Protein AF-A0A9D7WLS2-F1 (afdb_monomer_lite)

Foldseek 3Di:
DDDDLKAKDWPPFDGRDDLLRVLVRLLQVCCVVPLDDPVVSCVLQPQVLQNPLGFKDFLVPDPDCVQWPNVDWHQGPPRTTMTGGSDDDPVRSVSVVVSCVVVVIDMDIDDPDDDDDDDDDPPDDWPKKKWKKWKAFPVGATWWIFIDIDTCVLVQLVVLVVVCVVAPALVSVLSNLVSCCVVCVLVVLLRLQPPIDTDDDPDDHHYYSVLLVDPPRPCPVRQMWMAGQDIRHQGPVQLQVVVVVVPLVSNLVSNCVRRVDDSPCSPRSVVVNVRRTGGDDSVSNVVND

Radius of gyration: 21.7 Å; chains: 1; bounding box: 50×52×55 Å

pLDDT: mean 80.7, std 15.67, range [25.56, 96.94]

Sequence (289 aa):
MARDYTKYTVKGIGENLNKRQLVFEIVKDYVEKNKPSFDKLSSVFKDEIQGSKGFIRKAAKVEDPKRFNTKMPLKIKFGVEVVVSNQWGSKNIDAFLNLAKKLKYKVSLEQSEGVEKDNSLPDTAETKVTFYIEVNSDSGDLGPFFQVDADSSNESVAEKFKAFNAECNYDTLLGVIRAFLDGYNQEIYKQLINNSTDIEKEYGSEILLADLKNPNFDWHELSPHFVITKIGDLDLTPIEKTALEWDEEDLIKATVELLKKDTSIVNYASDFISQVRYSLSEEKFKNAL

Structure (mmCIF, N/CA/C/O backbone):
data_AF-A0A9D7WLS2-F1
#
_entry.id   AF-A0A9D7WLS2-F1
#
loop_
_atom_site.group_PDB
_atom_site.id
_atom_site.type_symbol
_atom_site.label_atom_id
_atom_site.label_alt_id
_atom_site.label_comp_id
_atom_site.label_asym_id
_atom_site.label_entity_id
_atom_site.label_seq_id
_atom_site.pdbx_PDB_ins_code
_atom_site.Cartn_x
_atom_site.Cartn_y
_atom_site.Cartn_z
_atom_site.occupancy
_atom_site.B_iso_or_equiv
_atom_site.auth_seq_id
_atom_site.auth_comp_id
_atom_site.auth_asym_id
_atom_site.auth_atom_id
_atom_site.pdbx_PDB_model_num
ATOM 1 N N . MET A 1 1 ? -9.496 29.070 -4.213 1.00 46.31 1 MET A N 1
ATOM 2 C CA . MET A 1 1 ? -10.495 28.115 -4.749 1.00 46.31 1 MET A CA 1
ATOM 3 C C . MET A 1 1 ? -10.590 26.963 -3.766 1.00 46.31 1 MET A C 1
ATOM 5 O O . MET A 1 1 ? -9.546 26.558 -3.269 1.00 46.31 1 MET A O 1
ATOM 9 N N . ALA A 1 2 ? -11.794 26.485 -3.447 1.00 46.00 2 ALA A N 1
ATOM 10 C CA . ALA A 1 2 ? -11.960 25.314 -2.586 1.00 46.00 2 ALA A CA 1
ATOM 11 C C . ALA A 1 2 ? -11.281 24.095 -3.234 1.00 46.00 2 ALA A C 1
ATOM 13 O O . ALA A 1 2 ? -11.390 23.903 -4.448 1.00 46.00 2 ALA A O 1
ATOM 14 N N . ARG A 1 3 ? -10.526 23.325 -2.443 1.00 52.22 3 ARG A N 1
ATOM 15 C CA . ARG A 1 3 ? -9.921 22.071 -2.907 1.00 52.22 3 ARG A CA 1
ATOM 16 C C . ARG A 1 3 ? -11.039 21.050 -3.133 1.00 52.22 3 ARG A C 1
ATOM 18 O O . ARG A 1 3 ? -11.929 20.916 -2.302 1.00 52.22 3 ARG A O 1
ATOM 25 N N . ASP A 1 4 ? -11.001 20.382 -4.280 1.00 65.00 4 ASP A N 1
ATOM 26 C CA . ASP A 1 4 ? -11.980 19.371 -4.674 1.00 65.00 4 ASP A CA 1
ATOM 27 C C . ASP A 1 4 ? -11.484 17.989 -4.236 1.00 65.00 4 ASP A C 1
ATOM 29 O O . ASP A 1 4 ? -10.498 17.480 -4.773 1.00 65.00 4 ASP A O 1
ATOM 33 N N . TYR A 1 5 ? -12.167 17.417 -3.246 1.00 68.19 5 TYR A N 1
ATOM 34 C CA . TYR A 1 5 ? -11.849 16.119 -2.650 1.00 68.19 5 TYR A CA 1
ATOM 35 C C . TYR A 1 5 ? -12.760 14.996 -3.153 1.00 68.19 5 TYR A C 1
ATOM 37 O O . TYR A 1 5 ? -12.788 13.934 -2.544 1.00 68.19 5 TYR A O 1
ATOM 45 N N . THR A 1 6 ? -13.498 15.210 -4.246 1.00 78.38 6 THR A N 1
ATOM 46 C CA . THR A 1 6 ? -14.442 14.220 -4.779 1.00 78.38 6 THR A CA 1
ATOM 47 C C . THR A 1 6 ? -13.753 12.882 -5.044 1.00 78.38 6 THR A C 1
ATOM 49 O O . THR A 1 6 ? -12.746 12.828 -5.767 1.00 78.38 6 THR A O 1
ATOM 52 N N . LYS A 1 7 ? -14.325 11.808 -4.492 1.00 81.31 7 LYS A N 1
ATOM 53 C CA . LYS A 1 7 ? -13.867 10.427 -4.655 1.00 81.31 7 LYS A CA 1
ATOM 54 C C . LYS A 1 7 ? -14.869 9.598 -5.450 1.00 81.31 7 LYS A C 1
ATOM 56 O O . LYS A 1 7 ? -16.061 9.908 -5.496 1.00 81.31 7 LYS A O 1
ATOM 61 N N . TYR A 1 8 ? -14.348 8.582 -6.129 1.00 85.56 8 TYR A N 1
ATOM 62 C CA . TYR A 1 8 ? -15.098 7.759 -7.065 1.00 85.56 8 TYR A CA 1
ATOM 63 C C . TYR A 1 8 ? -14.866 6.279 -6.800 1.00 85.56 8 TYR A C 1
ATOM 65 O O . TYR A 1 8 ? -13.733 5.838 -6.615 1.00 85.56 8 TYR A O 1
ATOM 73 N N . THR A 1 9 ? -15.938 5.511 -6.919 1.00 84.25 9 THR A N 1
ATOM 74 C CA . THR A 1 9 ? -15.907 4.051 -6.930 1.00 84.25 9 THR A CA 1
ATOM 75 C C . THR A 1 9 ? -16.228 3.557 -8.331 1.00 84.25 9 THR A C 1
ATOM 77 O O . THR A 1 9 ? -17.153 4.051 -8.979 1.00 84.25 9 THR A O 1
ATOM 80 N N . VAL A 1 10 ? -15.492 2.559 -8.806 1.00 89.50 10 VAL A N 1
ATOM 81 C CA . VAL A 1 10 ? -15.754 1.849 -10.055 1.00 89.50 10 VAL A CA 1
ATOM 82 C C . VAL A 1 10 ? -15.951 0.377 -9.731 1.00 89.50 10 VAL A C 1
ATOM 84 O O . VAL A 1 10 ? -15.014 -0.319 -9.339 1.00 89.50 10 VAL A O 1
ATOM 87 N N . LYS A 1 11 ? -17.185 -0.111 -9.901 1.00 89.19 11 LYS A N 1
ATOM 88 C CA . LYS A 1 11 ? -17.557 -1.474 -9.498 1.00 89.19 11 LYS A CA 1
ATOM 89 C C . LYS A 1 11 ? -16.637 -2.520 -10.138 1.00 89.19 11 LYS A C 1
ATOM 91 O O . LYS A 1 11 ? -16.629 -2.657 -11.362 1.00 89.19 11 LYS A O 1
ATOM 96 N N . GLY A 1 12 ? -15.959 -3.300 -9.293 1.00 85.31 12 GLY A N 1
ATOM 97 C CA . GLY A 1 12 ? -15.066 -4.386 -9.705 1.00 85.31 12 GLY A CA 1
ATOM 98 C C . GLY A 1 12 ? -13.699 -3.930 -10.220 1.00 85.31 12 GLY A C 1
ATOM 99 O O . GLY A 1 12 ? -13.027 -4.726 -10.863 1.00 85.31 12 GLY A O 1
ATOM 100 N N . ILE A 1 13 ? -13.323 -2.666 -9.991 1.00 85.06 13 ILE A N 1
ATOM 101 C CA . ILE A 1 13 ? -12.029 -2.103 -10.406 1.00 85.06 13 ILE A CA 1
ATOM 102 C C . ILE A 1 13 ? -11.344 -1.398 -9.234 1.00 85.06 13 ILE A C 1
ATOM 104 O O . ILE A 1 13 ? -10.184 -1.675 -8.963 1.00 85.06 13 ILE A O 1
ATOM 108 N N . GLY A 1 14 ? -12.043 -0.513 -8.518 1.00 70.69 14 GLY A N 1
ATOM 109 C CA . GLY A 1 14 ? -11.452 0.175 -7.368 1.00 70.69 14 GLY A CA 1
ATOM 110 C C . GLY A 1 14 ? -12.389 1.181 -6.709 1.00 70.69 14 GLY A C 1
ATOM 111 O O . GLY A 1 14 ? -13.359 1.628 -7.320 1.00 70.69 14 GLY A O 1
ATOM 112 N N . GLU A 1 15 ? -12.089 1.540 -5.464 1.00 77.75 15 GLU A N 1
ATOM 113 C CA . GLU A 1 15 ? -12.891 2.431 -4.612 1.00 77.75 15 GLU A CA 1
ATOM 114 C C . GLU A 1 15 ? -12.049 3.627 -4.129 1.00 77.75 15 GLU A C 1
ATOM 116 O O . GLU A 1 15 ? -10.822 3.607 -4.257 1.00 77.75 15 GLU A O 1
ATOM 121 N N . ASN A 1 16 ? -12.684 4.697 -3.630 1.00 71.94 16 ASN A N 1
ATOM 122 C CA . ASN A 1 16 ? -12.022 5.894 -3.090 1.00 71.94 16 ASN A CA 1
ATOM 123 C C . ASN A 1 16 ? -10.998 6.563 -4.045 1.00 71.94 16 ASN A C 1
ATOM 125 O O . ASN A 1 16 ? -10.020 7.222 -3.653 1.00 71.94 16 ASN A O 1
ATOM 129 N N . LEU A 1 17 ? -11.222 6.428 -5.351 1.00 72.75 17 LEU A N 1
ATOM 130 C CA . LEU A 1 17 ? -10.307 6.904 -6.378 1.00 72.75 17 LEU A CA 1
ATOM 131 C C . LEU A 1 17 ? -10.437 8.421 -6.517 1.00 72.75 17 LEU A C 1
ATOM 133 O O . LEU A 1 17 ? -11.528 8.951 -6.727 1.00 72.75 17 LEU A O 1
ATOM 137 N N . ASN A 1 18 ? -9.324 9.152 -6.454 1.00 79.88 18 ASN A N 1
ATOM 138 C CA . ASN A 1 18 ? -9.321 10.546 -6.904 1.00 79.88 18 ASN A CA 1
ATOM 139 C C . ASN A 1 18 ? -9.410 10.606 -8.444 1.00 79.88 18 ASN A C 1
ATOM 141 O O . ASN A 1 18 ? -9.237 9.606 -9.137 1.00 79.88 18 ASN A O 1
ATOM 145 N N . LYS A 1 19 ? -9.638 11.792 -9.015 1.00 84.19 19 LYS A N 1
ATOM 146 C CA . LYS A 1 19 ? -9.877 11.949 -10.465 1.00 84.19 19 LYS A CA 1
ATOM 147 C C . LYS A 1 19 ? -8.794 11.331 -11.356 1.00 84.19 19 LYS A C 1
ATOM 149 O O . LYS A 1 19 ? -9.123 10.702 -12.357 1.00 84.19 19 LYS A O 1
ATOM 154 N N . ARG A 1 20 ? -7.511 11.492 -11.002 1.00 84.69 20 ARG A N 1
ATOM 155 C CA . ARG A 1 20 ? -6.403 10.911 -11.784 1.00 84.69 20 ARG A CA 1
ATOM 156 C C . ARG A 1 20 ? -6.372 9.383 -11.677 1.00 84.69 20 ARG A C 1
ATOM 158 O O . ARG A 1 20 ? -6.114 8.731 -12.681 1.00 84.69 20 ARG A O 1
ATOM 165 N N . GLN A 1 21 ? -6.657 8.829 -10.497 1.00 82.50 21 GLN A N 1
ATOM 166 C CA . GLN A 1 21 ? -6.722 7.382 -10.269 1.00 82.50 21 GLN A CA 1
ATOM 167 C C . GLN A 1 21 ? -7.918 6.767 -10.995 1.00 82.50 21 GLN A C 1
ATOM 169 O O . GLN A 1 21 ? -7.741 5.816 -11.741 1.00 82.50 21 GLN A O 1
ATOM 174 N N . LEU A 1 22 ? -9.102 7.373 -10.871 1.00 91.38 22 LEU A N 1
ATOM 175 C CA . LEU A 1 22 ? -10.313 6.966 -11.585 1.00 91.38 22 LEU A CA 1
ATOM 176 C C . LEU A 1 22 ? -10.044 6.815 -13.089 1.00 91.38 22 LEU A C 1
ATOM 178 O O . LEU A 1 22 ? -10.407 5.811 -13.701 1.00 91.38 22 LEU A O 1
ATOM 182 N N . VAL A 1 23 ? -9.411 7.825 -13.689 1.00 93.88 23 VAL A N 1
ATOM 183 C CA . VAL A 1 23 ? -9.095 7.804 -15.118 1.00 93.88 23 VAL A CA 1
ATOM 184 C C . VAL A 1 23 ? -8.078 6.715 -15.440 1.00 93.88 23 VAL A C 1
ATOM 186 O O . VAL A 1 23 ? -8.271 5.976 -16.403 1.00 93.88 23 VAL A O 1
ATOM 189 N N . PHE A 1 24 ? -7.009 6.612 -14.649 1.00 92.12 24 PHE A N 1
ATOM 190 C CA . PHE A 1 24 ? -5.958 5.625 -14.868 1.00 92.12 24 PHE A CA 1
ATOM 191 C C . PHE A 1 24 ? -6.496 4.191 -14.806 1.00 92.12 24 PHE A C 1
ATOM 193 O O . PHE A 1 24 ? -6.280 3.441 -15.753 1.00 92.12 24 PHE A O 1
ATOM 200 N N . GLU A 1 25 ? -7.255 3.842 -13.766 1.00 87.56 25 GLU A N 1
ATOM 201 C CA . GLU A 1 25 ? -7.784 2.488 -13.564 1.00 87.56 25 GLU A CA 1
ATOM 202 C C . GLU A 1 25 ? -8.749 2.062 -14.677 1.00 87.56 25 GLU A C 1
ATOM 204 O O . GLU A 1 25 ? -8.664 0.953 -15.198 1.00 87.56 25 GLU A O 1
ATOM 209 N N . ILE A 1 26 ? -9.622 2.964 -15.133 1.00 95.25 26 ILE A N 1
ATOM 210 C CA . ILE A 1 26 ? -10.530 2.674 -16.254 1.00 95.25 26 ILE A CA 1
ATOM 211 C C . ILE A 1 26 ? -9.764 2.502 -17.572 1.00 95.25 26 ILE A C 1
ATOM 213 O O . ILE A 1 26 ? -10.111 1.640 -18.381 1.00 95.25 26 ILE A O 1
ATOM 217 N N . VAL A 1 27 ? -8.729 3.312 -17.821 1.00 96.75 27 VAL A N 1
ATOM 218 C CA . VAL A 1 27 ? -7.902 3.163 -19.030 1.00 96.75 27 VAL A CA 1
ATOM 219 C C . VAL A 1 27 ? -7.095 1.864 -18.971 1.00 96.75 27 VAL A C 1
ATOM 221 O O . VAL A 1 27 ? -7.026 1.163 -19.980 1.00 96.75 27 VAL A O 1
ATOM 224 N N . LYS A 1 28 ? -6.531 1.524 -17.807 1.00 94.44 28 LYS A N 1
ATOM 225 C CA . LYS A 1 28 ? -5.803 0.274 -17.560 1.00 94.44 28 LYS A CA 1
ATOM 226 C C . LYS A 1 28 ? -6.693 -0.938 -17.829 1.00 94.44 28 LYS A C 1
ATOM 228 O O . LYS A 1 28 ? -6.369 -1.734 -18.706 1.00 94.44 28 LYS A O 1
ATOM 233 N N . ASP A 1 29 ? -7.860 -1.003 -17.193 1.00 95.94 29 ASP A N 1
ATOM 234 C CA . ASP A 1 29 ? -8.827 -2.086 -17.391 1.00 95.94 29 ASP A CA 1
ATOM 235 C C . ASP A 1 29 ? -9.270 -2.209 -18.863 1.00 95.94 29 ASP A C 1
ATOM 237 O O . ASP A 1 29 ? -9.326 -3.307 -19.426 1.00 95.94 29 ASP A O 1
ATOM 241 N N . TYR A 1 30 ? -9.521 -1.081 -19.541 1.00 96.50 30 TYR A N 1
ATOM 242 C CA . TYR A 1 30 ? -9.860 -1.090 -20.966 1.00 96.50 30 TYR A CA 1
ATOM 243 C C . TYR A 1 30 ? -8.720 -1.660 -21.823 1.00 96.50 30 TYR A C 1
ATOM 245 O O . TYR A 1 30 ? -8.974 -2.432 -22.756 1.00 96.50 30 TYR A O 1
ATOM 253 N N . VAL A 1 31 ? -7.472 -1.276 -21.541 1.00 94.62 31 VAL A N 1
ATOM 254 C CA . VAL A 1 31 ? -6.287 -1.768 -22.255 1.00 94.62 31 VAL A CA 1
ATOM 255 C C . VAL A 1 31 ? -6.102 -3.267 -22.036 1.00 94.62 31 VAL A C 1
ATOM 257 O O . VAL A 1 31 ? -5.896 -3.985 -23.014 1.00 94.62 31 VAL A O 1
ATOM 260 N N . GLU A 1 32 ? -6.241 -3.752 -20.806 1.00 91.44 32 GLU A N 1
ATOM 261 C CA . GLU A 1 32 ? -6.084 -5.169 -20.463 1.00 91.44 32 GLU A CA 1
ATOM 262 C C . GLU A 1 32 ? -7.141 -6.045 -21.148 1.00 91.44 32 GLU A C 1
ATOM 264 O O . GLU A 1 32 ? -6.807 -7.074 -21.744 1.00 91.44 32 GLU A O 1
ATOM 269 N N . LYS A 1 33 ? -8.404 -5.598 -21.163 1.00 90.88 33 LYS A N 1
ATOM 270 C CA . LYS A 1 33 ? -9.516 -6.340 -21.782 1.00 90.88 33 LYS A CA 1
ATOM 271 C C . LYS A 1 33 ? -9.483 -6.344 -23.307 1.00 90.88 33 LYS A C 1
ATOM 273 O O . LYS A 1 33 ? -9.870 -7.332 -23.924 1.00 90.88 33 LYS A O 1
ATOM 278 N N . ASN A 1 34 ? -9.059 -5.242 -23.930 1.00 90.62 34 ASN A N 1
ATOM 279 C CA . ASN A 1 34 ? -9.215 -5.051 -25.379 1.00 90.62 34 ASN A CA 1
ATOM 280 C C . ASN A 1 34 ? -7.897 -5.115 -26.162 1.00 90.62 34 ASN A C 1
ATOM 282 O O . ASN A 1 34 ? -7.934 -5.222 -27.389 1.00 90.62 34 ASN A O 1
ATOM 286 N N . LYS A 1 35 ? -6.745 -4.997 -25.485 1.00 90.38 35 LYS A N 1
ATOM 287 C CA . LYS A 1 35 ? -5.391 -4.926 -26.070 1.00 90.38 35 LYS A CA 1
ATOM 288 C C . LYS A 1 35 ? -5.335 -4.052 -27.342 1.00 90.38 35 LYS A C 1
ATOM 290 O O . LYS A 1 35 ? -4.963 -4.538 -28.416 1.00 90.38 35 LYS A O 1
ATOM 295 N N . PRO A 1 36 ? -5.755 -2.773 -27.271 1.00 92.56 36 PRO A N 1
ATOM 296 C CA . PRO A 1 36 ? -5.949 -1.930 -28.450 1.00 92.56 36 PRO A CA 1
ATOM 297 C C . PRO A 1 36 ? -4.619 -1.511 -29.100 1.00 92.56 36 PRO A C 1
ATOM 299 O O . PRO A 1 36 ? -3.566 -1.532 -28.469 1.00 92.56 36 PRO A O 1
ATOM 302 N N . SER A 1 37 ? -4.661 -1.078 -30.365 1.00 93.12 37 SER A N 1
ATOM 303 C CA . SER A 1 37 ? -3.577 -0.276 -30.954 1.00 93.12 37 SER A CA 1
ATOM 304 C C . SER A 1 37 ? -3.632 1.165 -30.437 1.00 93.12 37 SER A C 1
ATOM 306 O O . SER A 1 37 ? -4.658 1.596 -29.907 1.00 93.12 37 SER A O 1
ATOM 308 N N . PHE A 1 38 ? -2.558 1.935 -30.642 1.00 93.38 38 PHE A N 1
ATOM 309 C CA . PHE A 1 38 ? -2.529 3.346 -30.246 1.00 93.38 38 PHE A CA 1
ATOM 310 C C . PHE A 1 38 ? -3.657 4.138 -30.918 1.00 93.38 38 PHE A C 1
ATOM 312 O O . PHE A 1 38 ? -4.406 4.818 -30.232 1.00 93.38 38 PHE A O 1
ATOM 319 N N . ASP A 1 39 ? -3.858 3.965 -32.226 1.00 93.50 39 ASP A N 1
ATOM 320 C CA . ASP A 1 39 ? -4.897 4.690 -32.969 1.00 93.50 39 ASP A CA 1
ATOM 321 C C . ASP A 1 39 ? -6.303 4.357 -32.458 1.00 93.50 39 ASP A C 1
ATOM 323 O O . ASP A 1 39 ? -7.149 5.240 -32.299 1.00 93.50 39 ASP A O 1
ATOM 327 N N . LYS A 1 40 ? -6.555 3.081 -32.129 1.00 94.31 40 LYS A N 1
ATOM 328 C CA . LYS A 1 40 ? -7.833 2.670 -31.543 1.00 94.31 40 LYS A CA 1
ATOM 329 C C . LYS A 1 40 ? -8.015 3.282 -30.159 1.00 94.31 40 LYS A C 1
ATOM 331 O O . LYS A 1 40 ? -9.098 3.789 -29.870 1.00 94.31 40 LYS A O 1
ATOM 336 N N . LEU A 1 41 ? -6.975 3.260 -29.331 1.00 94.94 41 LEU A N 1
ATOM 337 C CA . LEU A 1 41 ? -7.003 3.836 -27.994 1.00 94.94 41 LEU A CA 1
ATOM 338 C C . LEU A 1 41 ? -7.248 5.355 -28.048 1.00 94.94 41 LEU A C 1
ATOM 340 O O . LEU A 1 41 ? -8.167 5.835 -27.393 1.00 94.94 41 LEU A O 1
ATOM 344 N N . SER A 1 42 ? -6.535 6.087 -28.909 1.00 93.56 42 SER A N 1
ATOM 345 C CA . SER A 1 42 ? -6.717 7.529 -29.130 1.00 93.56 42 SER A CA 1
ATOM 346 C C . SER A 1 42 ? -8.077 7.885 -29.735 1.00 93.56 42 SER A C 1
ATOM 348 O O . SER A 1 42 ? -8.594 8.967 -29.476 1.00 93.56 42 SER A O 1
ATOM 350 N N . SER A 1 43 ? -8.703 6.985 -30.504 1.00 94.69 43 SER A N 1
ATOM 351 C CA . SER A 1 43 ? -10.063 7.208 -31.020 1.00 94.69 43 SER A CA 1
ATOM 352 C C . SER A 1 43 ? -11.149 7.123 -29.939 1.00 94.69 43 SER A C 1
ATOM 354 O O . SER A 1 43 ? -12.197 7.758 -30.073 1.00 94.69 43 SER A O 1
ATOM 356 N N . VAL A 1 44 ? -10.904 6.334 -28.884 1.00 96.31 44 VAL A N 1
ATOM 357 C CA . VAL A 1 44 ? -11.817 6.139 -27.747 1.00 96.31 44 VAL A CA 1
ATOM 358 C C . VAL A 1 44 ? -11.573 7.204 -26.681 1.00 96.31 44 VAL A C 1
ATOM 360 O O . VAL A 1 44 ? -12.507 7.886 -26.266 1.00 96.31 44 VAL A O 1
ATOM 363 N N . PHE A 1 45 ? -10.314 7.384 -26.289 1.00 96.75 45 PHE A N 1
ATOM 364 C CA . PHE A 1 45 ? -9.861 8.358 -25.297 1.00 96.75 45 PHE A CA 1
ATOM 365 C C . PHE A 1 45 ? -9.283 9.584 -26.002 1.00 96.75 45 PHE A C 1
ATOM 367 O O . PHE A 1 45 ? -8.073 9.819 -25.995 1.00 96.75 45 PHE A O 1
ATOM 374 N N . LYS A 1 46 ? -10.160 10.337 -26.671 1.00 96.56 46 LYS A N 1
ATOM 375 C CA . LYS A 1 46 ? -9.745 11.495 -27.462 1.00 96.56 46 LYS A CA 1
ATOM 376 C C . LYS A 1 46 ? -9.281 12.650 -26.578 1.00 96.56 46 LYS A C 1
ATOM 378 O O . LYS A 1 46 ? -9.806 12.849 -25.481 1.00 96.56 46 LYS A O 1
ATOM 383 N N . ASP A 1 47 ? -8.343 13.445 -27.083 1.00 96.19 47 ASP A N 1
ATOM 384 C CA . ASP A 1 47 ? -7.761 14.562 -26.339 1.00 96.19 47 ASP A CA 1
ATOM 385 C C . ASP A 1 47 ? -8.803 15.594 -25.906 1.00 96.19 47 ASP A C 1
ATOM 387 O O . ASP A 1 47 ? -8.667 16.146 -24.822 1.00 96.19 47 ASP A O 1
ATOM 391 N N . GLU A 1 48 ? -9.882 15.801 -26.667 1.00 94.44 48 GLU A N 1
ATOM 392 C CA . GLU A 1 48 ? -10.927 16.775 -26.329 1.00 94.44 48 GLU A CA 1
ATOM 393 C C . GLU A 1 48 ? -11.668 16.436 -25.026 1.00 94.44 48 GLU A C 1
ATOM 395 O O . GLU A 1 48 ? -12.254 17.324 -24.410 1.00 94.44 48 GLU A O 1
ATOM 400 N N . ILE A 1 49 ? -11.626 15.173 -24.582 1.00 94.69 49 ILE A N 1
ATOM 401 C CA . ILE A 1 49 ? -12.204 14.743 -23.300 1.00 94.69 49 ILE A CA 1
ATOM 402 C C . ILE A 1 49 ? -11.394 15.308 -22.132 1.00 94.69 49 ILE A C 1
ATOM 404 O O . ILE A 1 49 ? -11.965 15.730 -21.130 1.00 94.69 49 ILE A O 1
ATOM 408 N N . GLN A 1 50 ? -10.068 15.331 -22.262 1.00 94.06 50 GLN A N 1
ATOM 409 C CA . GLN A 1 50 ? -9.186 15.934 -21.267 1.00 94.06 50 GLN A CA 1
ATOM 410 C C . GLN A 1 50 ? -9.106 17.459 -21.465 1.00 94.06 50 GLN A C 1
ATOM 412 O O . GLN A 1 50 ? -9.155 18.219 -20.494 1.00 94.06 50 GLN A O 1
ATOM 417 N N . GLY A 1 51 ? -9.006 17.906 -22.718 1.00 91.50 51 GLY A N 1
ATOM 418 C CA . GLY A 1 51 ? -8.817 19.287 -23.140 1.00 91.50 51 GLY A CA 1
ATOM 419 C C . GLY A 1 51 ? -7.452 19.522 -23.797 1.00 91.50 51 GLY A C 1
ATOM 420 O O . GLY A 1 51 ? -6.837 18.636 -24.385 1.00 91.50 51 GLY A O 1
ATOM 421 N N . SER A 1 52 ? -6.944 20.751 -23.693 1.00 87.12 52 SER A N 1
ATOM 422 C CA . SER A 1 52 ? -5.730 21.193 -24.399 1.00 87.12 52 SER A CA 1
ATOM 423 C C . SER A 1 52 ? -4.419 20.569 -23.907 1.00 87.12 52 SER A C 1
ATOM 425 O O . SER A 1 52 ? -3.361 20.890 -24.445 1.00 87.12 52 SER A O 1
ATOM 427 N N . LYS A 1 53 ? -4.449 19.724 -22.868 1.00 85.12 53 LYS A N 1
ATOM 428 C CA . LYS A 1 53 ? -3.249 19.076 -22.312 1.00 85.12 53 LYS A CA 1
ATOM 429 C C . LYS A 1 53 ? -3.063 17.641 -22.803 1.00 85.12 53 LYS A C 1
ATOM 431 O O . LYS A 1 53 ? -1.999 17.074 -22.572 1.00 85.12 53 LYS A O 1
ATOM 436 N N . GLY A 1 54 ? -4.042 17.108 -23.533 1.00 90.88 54 GLY A N 1
ATOM 437 C CA . GLY A 1 54 ? -4.006 15.766 -24.094 1.00 90.88 54 GLY A CA 1
ATOM 438 C C . GLY A 1 54 ? -4.332 14.680 -23.072 1.00 90.88 54 GLY A C 1
ATOM 439 O O . GLY A 1 54 ? -4.169 14.856 -21.864 1.00 90.88 54 GLY A O 1
ATOM 440 N N . PHE A 1 55 ? -4.810 13.543 -23.575 1.00 96.06 55 PHE A N 1
ATOM 441 C CA . PHE A 1 55 ? -5.273 12.423 -22.762 1.00 96.06 55 PHE A CA 1
ATOM 442 C C . PHE A 1 55 ? -4.220 11.315 -22.688 1.00 96.06 55 PHE A C 1
ATOM 444 O O . PHE A 1 55 ? -3.666 11.064 -21.618 1.00 96.06 55 PHE A O 1
ATOM 451 N N . ILE A 1 56 ? -3.942 10.646 -23.808 1.00 96.31 56 ILE A N 1
ATOM 452 C CA . ILE A 1 56 ? -3.009 9.515 -23.873 1.00 96.31 56 ILE A CA 1
ATOM 453 C C . ILE A 1 56 ? -1.891 9.844 -24.857 1.00 96.31 56 ILE A C 1
ATOM 455 O O . ILE A 1 56 ? -2.128 10.375 -25.947 1.00 96.31 56 ILE A O 1
ATOM 459 N N . ARG A 1 57 ? -0.652 9.530 -24.480 1.00 95.19 57 ARG A N 1
ATOM 460 C CA . ARG A 1 57 ? 0.538 9.707 -25.324 1.00 95.19 57 ARG A CA 1
ATOM 461 C C . ARG A 1 57 ? 1.367 8.437 -25.326 1.00 95.19 57 ARG A C 1
ATOM 463 O O . ARG A 1 57 ? 1.368 7.704 -24.346 1.00 95.19 57 ARG A O 1
ATOM 470 N N . LYS A 1 58 ? 2.093 8.180 -26.415 1.00 94.88 58 LYS A N 1
ATOM 471 C CA . LYS A 1 58 ? 3.164 7.172 -26.396 1.00 94.88 58 LYS A CA 1
ATOM 472 C C . LYS A 1 58 ? 4.247 7.661 -25.442 1.00 94.88 58 LYS A C 1
ATOM 474 O O . LYS A 1 58 ? 4.631 8.821 -25.568 1.00 94.88 58 LYS A O 1
ATOM 479 N N . ALA A 1 59 ? 4.742 6.802 -24.555 1.00 89.62 59 ALA A N 1
ATOM 480 C CA . ALA A 1 59 ? 5.725 7.177 -23.535 1.00 89.62 59 ALA A CA 1
ATOM 481 C C . ALA A 1 59 ? 6.948 7.889 -24.150 1.00 89.62 59 ALA A C 1
ATOM 483 O O . ALA A 1 59 ? 7.314 8.981 -23.728 1.00 89.62 59 ALA A O 1
ATOM 484 N N . ALA A 1 60 ? 7.471 7.356 -25.259 1.00 89.69 60 ALA A N 1
ATOM 485 C CA . ALA A 1 60 ? 8.607 7.921 -25.995 1.00 89.69 60 ALA A CA 1
ATOM 486 C C . ALA A 1 60 ? 8.347 9.276 -26.694 1.00 89.69 60 ALA A C 1
ATOM 488 O O . ALA A 1 60 ? 9.267 9.855 -27.262 1.00 89.69 60 ALA A O 1
ATOM 489 N N . LYS A 1 61 ? 7.101 9.770 -26.727 1.00 89.56 61 LYS A N 1
ATOM 490 C CA . LYS A 1 61 ? 6.709 11.026 -27.400 1.00 89.56 61 LYS A CA 1
ATOM 491 C C . LYS A 1 61 ? 6.101 12.051 -26.438 1.00 89.56 61 LYS A C 1
ATOM 493 O O . LYS A 1 61 ? 5.372 12.943 -26.867 1.00 89.56 61 LYS A O 1
ATOM 498 N N . VAL A 1 62 ? 6.321 11.889 -25.137 1.00 90.12 62 VAL A N 1
ATOM 499 C CA . VAL A 1 62 ? 5.815 12.822 -24.128 1.00 90.12 62 VAL A CA 1
ATOM 500 C C . VAL A 1 62 ? 6.733 14.039 -24.062 1.00 90.12 62 VAL A C 1
ATOM 502 O O . VAL A 1 62 ? 7.876 13.929 -23.639 1.00 90.12 62 VAL A O 1
ATOM 505 N N . GLU A 1 63 ? 6.220 15.202 -24.457 1.00 87.69 63 GLU A N 1
ATOM 506 C CA . GLU A 1 63 ? 6.965 16.470 -24.396 1.00 87.69 63 GLU A CA 1
ATOM 507 C C . GLU A 1 63 ? 6.919 17.116 -22.999 1.00 87.69 63 GLU A C 1
ATOM 509 O O . GLU A 1 63 ? 7.887 17.735 -22.569 1.00 87.69 63 GLU A O 1
ATOM 514 N N . ASP A 1 64 ? 5.809 16.951 -22.266 1.00 85.94 64 ASP A N 1
ATOM 515 C CA . ASP A 1 64 ? 5.621 17.491 -20.911 1.00 85.94 64 ASP A CA 1
ATOM 516 C C . ASP A 1 64 ? 5.307 16.357 -19.915 1.00 85.94 64 ASP A C 1
ATOM 518 O O . ASP A 1 64 ? 4.134 16.066 -19.644 1.00 85.94 64 ASP A O 1
ATOM 522 N N . PRO A 1 65 ? 6.336 15.682 -19.367 1.00 80.62 65 PRO A N 1
ATOM 523 C CA . PRO A 1 65 ? 6.159 14.501 -18.522 1.00 80.62 65 PRO A CA 1
ATOM 524 C C . PRO A 1 65 ? 5.405 14.790 -17.223 1.00 80.62 65 PRO A C 1
ATOM 526 O O . PRO A 1 65 ? 4.755 13.899 -16.690 1.00 80.62 65 PRO A O 1
ATOM 529 N N . LYS A 1 66 ? 5.389 16.040 -16.740 1.00 80.56 66 LYS A N 1
ATOM 530 C CA . LYS A 1 66 ? 4.677 16.413 -15.505 1.00 80.56 66 LYS A CA 1
ATOM 531 C C . LYS A 1 66 ? 3.157 16.273 -15.635 1.00 80.56 66 LYS A C 1
ATOM 533 O O . LYS A 1 66 ? 2.464 16.153 -14.624 1.00 80.56 66 LYS A O 1
ATOM 538 N N . ARG A 1 67 ? 2.626 16.288 -16.864 1.00 79.94 67 ARG A N 1
ATOM 539 C CA . ARG A 1 67 ? 1.183 16.184 -17.150 1.00 79.94 67 ARG A CA 1
ATOM 540 C C . ARG A 1 67 ? 0.680 14.754 -17.299 1.00 79.94 67 ARG A C 1
ATOM 542 O O . ARG A 1 67 ? -0.530 14.554 -17.396 1.00 79.94 67 ARG A O 1
ATOM 549 N N . PHE A 1 68 ? 1.576 13.774 -17.326 1.00 88.31 68 PHE A N 1
ATOM 550 C CA . PHE A 1 68 ? 1.248 12.373 -17.556 1.00 88.31 68 PHE A CA 1
ATOM 551 C C . PHE A 1 68 ? 1.817 11.502 -16.436 1.00 88.31 68 PHE A C 1
ATOM 553 O O . PHE A 1 68 ? 2.793 11.854 -15.782 1.00 88.31 68 PHE A O 1
ATOM 560 N N . ASN A 1 69 ? 1.199 10.349 -16.193 1.00 79.69 69 ASN A N 1
ATOM 561 C CA . ASN A 1 69 ? 1.739 9.344 -15.289 1.00 79.69 69 ASN A CA 1
ATOM 562 C C . ASN A 1 69 ? 2.839 8.542 -16.003 1.00 79.69 69 ASN A C 1
ATOM 564 O O . ASN A 1 69 ? 2.582 7.464 -16.531 1.00 79.69 69 ASN A O 1
ATOM 568 N N . THR A 1 70 ? 4.052 9.092 -16.066 1.00 81.00 70 THR A N 1
ATOM 569 C CA . THR A 1 70 ? 5.199 8.435 -16.718 1.00 81.00 70 THR A CA 1
ATOM 570 C C . THR A 1 70 ? 5.808 7.307 -15.891 1.00 81.00 70 THR A C 1
ATOM 572 O O . THR A 1 70 ? 6.525 6.486 -16.446 1.00 81.00 70 THR A O 1
ATOM 575 N N . LYS A 1 71 ? 5.503 7.244 -14.588 1.00 73.56 71 LYS A N 1
ATOM 576 C CA . LYS A 1 71 ? 5.980 6.188 -13.682 1.00 73.56 71 LYS A CA 1
ATOM 577 C C . LYS A 1 71 ? 5.238 4.860 -13.865 1.00 73.56 71 LYS A C 1
ATOM 579 O O . LYS A 1 71 ? 5.744 3.832 -13.447 1.00 73.56 71 LYS A O 1
ATOM 584 N N . MET A 1 72 ? 4.042 4.884 -14.458 1.00 74.69 72 MET A N 1
ATOM 585 C CA . MET A 1 72 ? 3.233 3.685 -14.703 1.00 74.69 72 MET A CA 1
ATOM 586 C C . MET A 1 72 ? 2.749 3.652 -16.160 1.00 74.69 72 MET A C 1
ATOM 588 O O . MET A 1 72 ? 1.576 3.939 -16.429 1.00 74.69 72 MET A O 1
ATOM 592 N N . PRO A 1 73 ? 3.640 3.363 -17.125 1.00 86.38 73 PRO A N 1
ATOM 593 C CA . PRO A 1 73 ? 3.232 3.177 -18.508 1.00 86.38 73 PRO A CA 1
ATOM 594 C C . PRO A 1 73 ? 2.338 1.938 -18.650 1.00 86.38 73 PRO A C 1
ATOM 596 O O . PRO A 1 73 ? 2.548 0.906 -18.018 1.00 86.38 73 PRO A O 1
ATOM 599 N N . LEU A 1 74 ? 1.336 2.031 -19.519 1.00 85.38 74 LEU A N 1
ATOM 600 C CA . LEU A 1 74 ? 0.479 0.913 -19.893 1.00 85.38 74 LEU A CA 1
ATOM 601 C C . LEU A 1 74 ? 0.988 0.300 -21.197 1.00 85.38 74 LEU A C 1
ATOM 603 O O . LEU A 1 74 ? 1.203 1.010 -22.184 1.00 85.38 74 LEU A O 1
ATOM 607 N N . LYS A 1 75 ? 1.138 -1.026 -21.225 1.00 90.44 75 LYS A N 1
ATOM 608 C CA . LYS A 1 75 ? 1.533 -1.770 -22.427 1.00 90.44 75 LYS A CA 1
ATOM 609 C C . LYS A 1 75 ? 0.302 -2.072 -23.280 1.00 90.44 75 LYS A C 1
ATOM 611 O O . LYS A 1 75 ? -0.632 -2.734 -22.837 1.00 90.44 75 LYS A O 1
ATOM 616 N N . ILE A 1 76 ? 0.302 -1.587 -24.518 1.00 89.75 76 ILE A N 1
ATOM 617 C CA . ILE A 1 76 ? -0.758 -1.836 -25.505 1.00 89.75 76 ILE A CA 1
ATOM 618 C C . ILE A 1 76 ? -0.275 -2.840 -26.566 1.00 89.75 76 ILE A C 1
ATOM 620 O O . ILE A 1 76 ? 0.785 -3.457 -26.433 1.00 89.75 76 ILE A O 1
ATOM 624 N N . LYS A 1 77 ? -1.049 -3.039 -27.642 1.00 82.38 77 LYS A N 1
ATOM 625 C CA . LYS A 1 77 ? -0.690 -3.994 -28.701 1.00 82.38 77 LYS A CA 1
ATOM 626 C C . LYS A 1 77 ? 0.725 -3.738 -29.241 1.00 82.38 77 LYS A C 1
ATOM 628 O O . LYS A 1 77 ? 1.102 -2.592 -29.480 1.00 82.38 77 LYS A O 1
ATOM 633 N N . PHE A 1 78 ? 1.462 -4.825 -29.483 1.00 76.88 78 PHE A N 1
ATOM 634 C CA . PHE A 1 78 ? 2.855 -4.823 -29.954 1.00 76.88 78 PHE A CA 1
ATOM 635 C C . PHE A 1 78 ? 3.868 -4.229 -28.961 1.00 76.88 78 PHE A C 1
ATOM 637 O O . PHE A 1 78 ? 4.909 -3.736 -29.381 1.00 76.88 78 PHE A O 1
ATOM 644 N N . GLY A 1 79 ? 3.564 -4.258 -27.658 1.00 77.12 79 GLY A N 1
ATOM 645 C CA . GLY A 1 79 ? 4.496 -3.825 -26.610 1.00 77.12 79 GLY A CA 1
ATOM 646 C C . GLY A 1 79 ? 4.740 -2.317 -26.576 1.00 77.12 79 GLY A C 1
ATOM 647 O O . GLY A 1 79 ? 5.650 -1.861 -25.898 1.00 77.12 79 GLY A O 1
ATOM 648 N N . VAL A 1 80 ? 3.942 -1.531 -27.306 1.00 83.75 80 VAL A N 1
ATOM 649 C CA . VAL A 1 80 ? 4.037 -0.070 -27.266 1.00 83.75 80 VAL A CA 1
ATOM 650 C C . VAL A 1 80 ? 3.577 0.410 -25.895 1.00 83.75 80 VAL A C 1
ATOM 652 O O . VAL A 1 80 ? 2.507 0.025 -25.428 1.00 83.75 80 VAL A O 1
ATOM 655 N N . GLU A 1 81 ? 4.357 1.287 -25.281 1.00 91.06 81 GLU A N 1
ATOM 656 C CA . GLU A 1 81 ? 4.023 1.889 -23.995 1.00 91.06 81 GLU A CA 1
ATOM 657 C C . GLU A 1 81 ? 3.334 3.239 -24.168 1.00 91.06 81 GLU A C 1
ATOM 659 O O . GLU A 1 81 ? 3.751 4.097 -24.959 1.00 91.06 81 GLU A O 1
ATOM 664 N N . VAL A 1 82 ? 2.257 3.431 -23.413 1.00 94.06 82 VAL A N 1
ATOM 665 C CA . VAL A 1 82 ? 1.488 4.672 -23.383 1.00 94.06 82 VAL A CA 1
ATOM 666 C C . VAL A 1 82 ? 1.328 5.173 -21.958 1.00 94.06 82 VAL A C 1
ATOM 668 O O . VAL A 1 82 ? 1.256 4.394 -21.017 1.00 94.06 82 VAL A O 1
ATOM 671 N N . VAL A 1 83 ? 1.231 6.486 -21.800 1.00 90.06 83 VAL A N 1
ATOM 672 C CA . VAL A 1 83 ? 1.024 7.145 -20.510 1.00 90.06 83 VAL A CA 1
ATOM 673 C C . VAL A 1 83 ? -0.294 7.906 -20.511 1.00 90.06 83 VAL A C 1
ATOM 675 O O . VAL A 1 83 ? -0.746 8.403 -21.550 1.00 90.06 83 VAL A O 1
ATOM 678 N N . VAL A 1 84 ? -0.906 8.002 -19.334 1.00 91.12 84 VAL A N 1
ATOM 679 C CA . VAL A 1 84 ? -2.227 8.609 -19.128 1.00 91.12 84 VAL A CA 1
ATOM 680 C C . VAL A 1 84 ? -2.078 9.957 -18.430 1.00 91.12 84 VAL A C 1
ATOM 682 O O . VAL A 1 84 ? -1.267 10.098 -17.516 1.00 91.12 84 VAL A O 1
ATOM 685 N N . SER A 1 85 ? -2.850 10.959 -18.854 1.00 90.56 85 SER A N 1
ATOM 686 C CA . SER A 1 85 ? -2.854 12.287 -18.234 1.00 90.56 85 SER A CA 1
ATOM 687 C C . SER A 1 85 ? -3.199 12.223 -16.744 1.00 90.56 85 SER A C 1
ATOM 689 O O . SER A 1 85 ? -4.161 11.562 -16.350 1.00 90.56 85 SER A O 1
ATOM 691 N N . ASN A 1 86 ? -2.449 12.952 -15.917 1.00 84.38 86 ASN A N 1
ATOM 692 C CA . ASN A 1 86 ? -2.710 13.102 -14.482 1.00 84.38 86 ASN A CA 1
ATOM 693 C C . ASN A 1 86 ? -3.502 14.388 -14.150 1.00 84.38 86 ASN A C 1
ATOM 695 O O . ASN A 1 86 ? -3.844 14.616 -12.990 1.00 84.38 86 ASN A O 1
ATOM 699 N N . GLN A 1 87 ? -3.808 15.222 -15.154 1.00 82.62 87 GLN A N 1
ATOM 700 C CA . GLN A 1 87 ? -4.435 16.537 -14.991 1.00 82.62 87 GLN A CA 1
ATOM 701 C C . GLN A 1 87 ? -5.949 16.477 -15.217 1.00 82.62 87 GLN A C 1
ATOM 703 O O . GLN A 1 87 ? -6.436 16.634 -16.340 1.00 82.62 87 GLN A O 1
ATOM 708 N N . TRP A 1 88 ? -6.703 16.323 -14.130 1.00 85.62 88 TRP A N 1
ATOM 709 C CA . TRP A 1 88 ? -8.164 16.258 -14.165 1.00 85.62 88 TRP A CA 1
ATOM 710 C C . TRP A 1 88 ? -8.778 17.233 -13.164 1.00 85.62 88 TRP A C 1
ATOM 712 O O . TRP A 1 88 ? -8.541 17.156 -11.961 1.00 85.62 88 TRP A O 1
ATOM 722 N N . GLY A 1 89 ? -9.566 18.173 -13.679 1.00 80.94 89 GLY A N 1
ATOM 723 C CA . GLY A 1 89 ? -10.271 19.197 -12.919 1.00 80.94 89 GLY A CA 1
ATOM 724 C C . GLY A 1 89 ? -11.785 19.012 -12.981 1.00 80.94 89 GLY A C 1
ATOM 725 O O . GLY A 1 89 ? -12.305 18.126 -13.651 1.00 80.94 89 GLY A O 1
ATOM 726 N N . SER A 1 90 ? -12.526 19.871 -12.283 1.00 79.81 90 SER A N 1
ATOM 727 C CA . SER A 1 90 ? -13.999 19.865 -12.322 1.00 79.81 90 SER A CA 1
ATOM 728 C C . SER A 1 90 ? -14.563 20.103 -13.728 1.00 79.81 90 SER A C 1
ATOM 730 O O . SER A 1 90 ? -15.625 19.598 -14.049 1.00 79.81 90 SER A O 1
ATOM 732 N N . LYS A 1 91 ? -13.833 20.813 -14.598 1.00 83.81 91 LYS A N 1
ATOM 733 C CA . LYS A 1 91 ? -14.298 21.152 -15.954 1.00 83.81 91 LYS A CA 1
ATOM 734 C C . LYS A 1 91 ? -14.200 20.017 -16.979 1.00 83.81 91 LYS A C 1
ATOM 736 O O . LYS A 1 91 ? -14.857 20.102 -18.008 1.00 83.81 91 LYS A O 1
ATOM 741 N N . ASN A 1 92 ? -13.347 19.015 -16.754 1.00 88.88 92 ASN A N 1
ATOM 742 C CA . ASN A 1 92 ? -13.093 17.945 -17.731 1.00 88.88 92 ASN A CA 1
ATOM 743 C C . ASN A 1 92 ? -13.430 16.539 -17.208 1.00 88.88 92 ASN A C 1
ATOM 745 O O . ASN A 1 92 ? -13.588 15.618 -18.006 1.00 88.88 92 ASN A O 1
ATOM 749 N N . ILE A 1 93 ? -13.618 16.367 -15.895 1.00 92.94 93 ILE A N 1
ATOM 750 C CA . ILE A 1 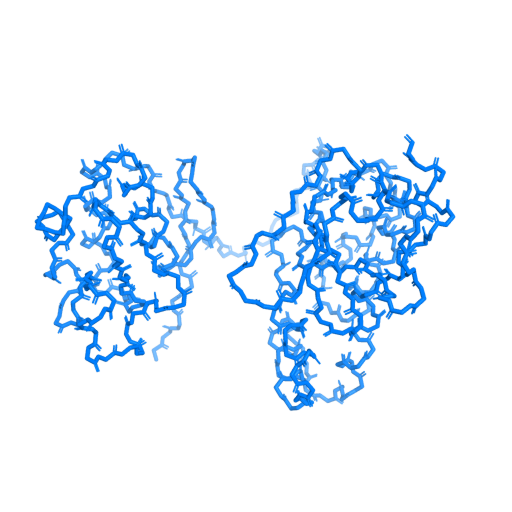93 ? -13.978 15.064 -15.328 1.00 92.94 93 ILE A CA 1
ATOM 751 C C . ILE A 1 93 ? -15.360 14.578 -15.789 1.00 92.94 93 ILE A C 1
ATOM 753 O O . ILE A 1 93 ? -15.513 13.400 -16.096 1.00 92.94 93 ILE A O 1
ATOM 757 N N . ASP A 1 94 ? -16.338 15.471 -15.955 1.00 93.19 94 ASP A N 1
ATOM 758 C CA . ASP A 1 94 ? -17.690 15.099 -16.400 1.00 93.19 94 ASP A CA 1
ATOM 759 C C . ASP A 1 94 ? -17.698 14.511 -17.818 1.00 93.19 94 ASP A C 1
ATOM 761 O O . ASP A 1 94 ? -18.428 13.559 -18.117 1.00 93.19 94 ASP A O 1
ATOM 765 N N . ALA A 1 95 ? -16.854 15.042 -18.708 1.00 94.69 95 ALA A N 1
ATOM 766 C CA . ALA A 1 95 ? -16.685 14.501 -20.054 1.00 94.69 95 ALA A CA 1
ATOM 767 C C . ALA A 1 95 ? -16.135 13.067 -20.003 1.00 94.69 95 ALA A C 1
ATOM 769 O O . ALA A 1 95 ? -16.607 12.189 -20.732 1.00 94.69 95 ALA A O 1
ATOM 770 N N . PHE A 1 96 ? -15.187 12.815 -19.098 1.00 96.94 96 PHE A N 1
ATOM 771 C CA . PHE A 1 96 ? -14.642 11.485 -18.873 1.00 96.94 96 PHE A CA 1
ATOM 772 C C . PHE A 1 96 ? -15.673 10.521 -18.261 1.00 96.94 96 PHE A C 1
ATOM 774 O O . PHE A 1 96 ? -15.821 9.406 -18.757 1.00 96.94 96 PHE A O 1
ATOM 781 N N . LEU A 1 97 ? -16.450 10.940 -17.258 1.00 96.00 97 LEU A N 1
ATOM 782 C CA . LEU A 1 97 ? -17.504 10.110 -16.653 1.00 96.00 97 LEU A CA 1
ATOM 783 C C . LEU A 1 97 ? -18.560 9.684 -17.683 1.00 96.00 97 LEU A C 1
ATOM 785 O O . LEU A 1 97 ? -19.001 8.532 -17.709 1.00 96.00 97 LEU A O 1
ATOM 789 N N . ASN A 1 98 ? -18.917 10.588 -18.598 1.00 96.06 98 ASN A N 1
ATOM 790 C CA . ASN A 1 98 ? -19.800 10.272 -19.716 1.00 96.06 98 ASN A CA 1
ATOM 791 C C . ASN A 1 98 ? -19.195 9.226 -20.666 1.00 96.06 98 ASN A C 1
ATOM 793 O O . ASN A 1 98 ? -19.918 8.350 -21.149 1.00 96.06 98 ASN A O 1
ATOM 797 N N . LEU A 1 99 ? -17.885 9.286 -20.933 1.00 96.75 99 LEU A N 1
ATOM 798 C CA . LEU A 1 99 ? -17.188 8.242 -21.688 1.00 96.75 99 LEU A CA 1
ATOM 799 C C . LEU A 1 99 ? -17.199 6.910 -20.926 1.00 96.75 99 LEU A C 1
ATOM 801 O O . LEU A 1 99 ? -17.585 5.897 -21.505 1.00 96.75 99 LEU A O 1
ATOM 805 N N . ALA A 1 100 ? -16.840 6.904 -19.640 1.00 96.00 100 ALA A N 1
ATOM 806 C CA . ALA A 1 100 ? -16.823 5.704 -18.804 1.00 96.00 100 ALA A CA 1
ATOM 807 C C . ALA A 1 100 ? -18.185 4.987 -18.813 1.00 96.00 100 ALA A C 1
ATOM 809 O O . ALA A 1 100 ? -18.262 3.778 -19.041 1.00 96.00 100 ALA A O 1
ATOM 810 N N . LYS A 1 101 ? -19.281 5.748 -18.697 1.00 94.69 101 LYS A N 1
ATOM 811 C CA . LYS A 1 101 ? -20.650 5.225 -18.804 1.00 94.69 101 LYS A CA 1
ATOM 812 C C . LYS A 1 101 ? -20.947 4.619 -20.182 1.00 94.69 101 LYS A C 1
ATOM 814 O O . LYS A 1 101 ? -21.572 3.560 -20.265 1.00 94.69 101 LYS A O 1
ATOM 819 N N . LYS A 1 102 ? -20.496 5.250 -21.275 1.00 96.38 102 LYS A N 1
ATOM 820 C CA . LYS A 1 102 ? -20.625 4.698 -22.643 1.00 96.38 102 LYS A CA 1
ATOM 821 C C . LYS A 1 102 ? -19.851 3.387 -22.801 1.00 96.38 102 LYS A C 1
ATOM 823 O O . LYS A 1 102 ? -20.357 2.469 -23.441 1.00 96.38 102 LYS A O 1
ATOM 828 N N . LEU A 1 103 ? -18.687 3.287 -22.160 1.00 94.62 103 LEU A N 1
ATOM 829 C CA . LEU A 1 103 ? -17.860 2.080 -22.074 1.00 94.62 103 LEU A CA 1
ATOM 830 C C . LEU A 1 103 ? -18.387 1.041 -21.064 1.00 94.62 103 LEU A C 1
ATOM 832 O O . LEU A 1 103 ? -17.751 0.014 -20.864 1.00 94.62 103 LEU A O 1
ATOM 836 N N . LYS A 1 104 ? -19.575 1.267 -20.480 1.00 95.88 104 LYS A N 1
ATOM 837 C CA . LYS A 1 104 ? -20.278 0.366 -19.547 1.00 95.88 104 LYS A CA 1
ATOM 838 C C . LYS A 1 104 ? -19.627 0.208 -18.167 1.00 95.88 104 LYS A C 1
ATOM 840 O O . LYS A 1 104 ? -20.038 -0.673 -17.413 1.00 95.88 104 LYS A O 1
ATOM 845 N N . TYR A 1 105 ? -18.709 1.096 -17.790 1.00 94.50 105 TYR A N 1
ATOM 846 C CA . TYR A 1 105 ? -18.227 1.178 -16.412 1.00 94.50 105 TYR A CA 1
ATOM 847 C C . TYR A 1 105 ? -19.311 1.746 -15.494 1.00 94.50 105 TYR A C 1
ATOM 849 O O . TYR A 1 105 ? -20.010 2.703 -15.839 1.00 94.50 105 TYR A O 1
ATOM 857 N N . LYS A 1 106 ? -19.452 1.145 -14.310 1.00 92.94 106 LYS A N 1
ATOM 858 C CA . LYS A 1 106 ? -20.359 1.612 -13.258 1.00 92.94 106 LYS A CA 1
ATOM 859 C C . LYS A 1 106 ? -19.558 2.459 -12.279 1.00 92.94 106 LYS A C 1
ATOM 861 O O . LYS A 1 106 ? -18.882 1.901 -11.421 1.00 92.94 106 LYS A O 1
ATOM 866 N N . VAL A 1 107 ? -19.627 3.777 -12.464 1.00 91.88 107 VAL A N 1
ATOM 867 C CA . VAL A 1 107 ? -18.949 4.766 -11.619 1.00 91.88 107 VAL A CA 1
ATOM 868 C C . VAL A 1 107 ? -19.965 5.411 -10.680 1.00 91.88 107 VAL A C 1
ATOM 870 O O . VAL A 1 107 ? -20.998 5.894 -11.149 1.00 91.88 107 VAL A O 1
ATOM 873 N N . SER A 1 108 ? -19.677 5.430 -9.382 1.00 89.00 108 SER A N 1
ATOM 874 C CA . SER A 1 108 ? -20.447 6.148 -8.361 1.00 89.00 108 SER A CA 1
ATOM 875 C C . SER A 1 108 ? -19.575 7.189 -7.668 1.00 89.00 108 SER A C 1
ATOM 877 O O . SER A 1 108 ? -18.366 7.012 -7.532 1.00 89.00 108 SER A O 1
ATOM 879 N N . LEU A 1 109 ? -20.201 8.295 -7.270 1.00 83.69 109 LEU A N 1
ATOM 880 C CA . LEU A 1 109 ? -19.590 9.301 -6.409 1.00 83.69 109 LEU A CA 1
ATOM 881 C C . LEU A 1 109 ? -19.705 8.831 -4.964 1.00 83.69 109 LEU A C 1
ATOM 883 O O . LEU A 1 109 ? -20.789 8.428 -4.541 1.00 83.69 109 LEU A O 1
ATOM 887 N N . GLU A 1 110 ? -18.621 8.940 -4.211 1.00 65.56 110 GLU A N 1
ATOM 888 C CA . GLU A 1 110 ? -18.693 8.861 -2.757 1.00 65.56 110 GLU A CA 1
ATOM 889 C C . GLU A 1 110 ? -19.157 10.234 -2.263 1.00 65.56 110 GLU A C 1
ATOM 891 O O . GLU A 1 110 ? -18.450 11.237 -2.403 1.00 65.56 110 GLU A O 1
ATOM 896 N N . GLN A 1 111 ? -20.399 10.316 -1.780 1.00 40.97 111 GLN A N 1
ATOM 897 C CA . GLN A 1 111 ? -20.887 11.539 -1.157 1.00 40.97 111 GLN A CA 1
ATOM 898 C C . GLN A 1 111 ? -20.257 11.658 0.228 1.00 40.97 111 GLN A C 1
ATOM 900 O O . GLN A 1 111 ? -20.476 10.821 1.098 1.00 40.97 111 GLN A O 1
ATOM 905 N N . SER A 1 112 ? -19.482 12.721 0.434 1.00 38.53 112 SER A N 1
ATOM 906 C CA . SER A 1 112 ? -19.145 13.195 1.770 1.00 38.53 112 SER A CA 1
ATOM 907 C C . SER A 1 112 ? -20.408 13.804 2.381 1.00 38.53 112 SER A C 1
ATOM 909 O O . SER A 1 112 ? -20.710 14.974 2.128 1.00 38.53 112 SER A O 1
ATOM 911 N N . GLU A 1 113 ? -21.181 13.024 3.131 1.00 30.56 113 GLU A N 1
ATOM 912 C CA . GLU A 1 113 ? -22.225 13.598 3.976 1.00 30.56 113 GLU A CA 1
ATOM 913 C C . GLU A 1 113 ? -21.558 14.421 5.084 1.00 30.56 113 GLU A C 1
ATOM 915 O O . GLU A 1 113 ? -20.665 13.962 5.800 1.00 30.56 113 GLU A O 1
ATOM 920 N N . GLY A 1 114 ? -21.952 15.693 5.165 1.00 30.44 114 GLY A N 1
ATOM 921 C CA . GLY A 1 114 ? -21.620 16.552 6.287 1.00 30.44 114 GLY A CA 1
ATOM 922 C C . GLY A 1 114 ? -22.223 15.963 7.556 1.00 30.44 114 GLY A C 1
ATOM 923 O O . GLY A 1 114 ? -23.400 15.624 7.593 1.00 30.44 114 GLY A O 1
ATOM 924 N N . VAL A 1 115 ? -21.390 15.841 8.583 1.00 32.38 115 VAL A N 1
ATOM 925 C CA . VAL A 1 115 ? -21.766 15.345 9.904 1.00 32.38 115 VAL A CA 1
ATOM 926 C C . VAL A 1 115 ? -22.775 16.304 10.544 1.00 32.38 115 VAL A C 1
ATOM 928 O O . VAL A 1 115 ? -22.389 17.356 11.053 1.00 32.38 115 VAL A O 1
ATOM 931 N N . GLU A 1 116 ? -24.046 15.913 10.592 1.00 27.75 116 GLU A N 1
ATOM 932 C CA . GLU A 1 116 ? -24.879 16.189 11.761 1.00 27.75 116 GLU A CA 1
ATOM 933 C C . GLU A 1 116 ? -24.837 14.958 12.667 1.00 27.75 116 GLU A C 1
ATOM 935 O O . GLU A 1 116 ? -25.039 13.824 12.236 1.00 27.75 116 GLU A O 1
ATOM 940 N N . LYS A 1 117 ? -24.476 15.197 13.931 1.00 47.62 117 LYS A N 1
ATOM 941 C CA . LYS A 1 117 ? -24.457 14.188 14.986 1.00 47.62 117 LYS A CA 1
ATOM 942 C C . LYS A 1 117 ? -25.880 13.680 15.197 1.00 47.62 117 LYS A C 1
ATOM 944 O O . LYS A 1 117 ? -26.718 14.459 15.645 1.00 47.62 117 LYS A O 1
ATOM 949 N N . ASP A 1 118 ? -26.101 12.385 15.017 1.00 25.56 118 ASP A N 1
ATOM 950 C CA . ASP A 1 118 ? -27.148 11.697 15.762 1.00 25.56 118 ASP A CA 1
ATOM 951 C C . ASP A 1 118 ? -26.619 10.401 16.377 1.00 25.56 118 ASP A C 1
ATOM 953 O O . ASP A 1 118 ? -25.942 9.589 15.744 1.00 25.56 118 ASP A O 1
ATOM 957 N N . ASN A 1 119 ? -26.896 10.274 17.669 1.00 39.53 119 ASN A N 1
ATOM 958 C CA . ASN A 1 119 ? -26.561 9.145 18.512 1.00 39.53 119 ASN A CA 1
ATOM 959 C C . ASN A 1 119 ? -27.511 7.996 18.174 1.00 39.53 119 ASN A C 1
ATOM 961 O O . ASN A 1 119 ? -28.600 7.903 18.733 1.00 39.53 119 ASN A O 1
ATOM 965 N N . SER A 1 120 ? -27.075 7.057 17.347 1.00 31.73 120 SER A N 1
ATOM 966 C CA . SER A 1 120 ? -27.540 5.678 17.484 1.00 31.73 120 SER A CA 1
ATOM 967 C C . SER A 1 120 ? -26.505 4.716 16.919 1.00 31.73 120 SER A C 1
ATOM 969 O O . SER A 1 120 ? -26.158 4.738 15.743 1.00 31.73 120 SER A O 1
ATOM 971 N N . LEU A 1 121 ? -25.975 3.886 17.816 1.00 42.34 121 LEU A N 1
ATOM 972 C CA . LEU A 1 121 ? -25.216 2.691 17.476 1.00 42.34 121 LEU A CA 1
ATOM 973 C C . LEU A 1 121 ? -26.103 1.757 16.639 1.00 42.34 121 LEU A C 1
ATOM 975 O O . LEU A 1 121 ? -27.198 1.424 17.099 1.00 42.34 121 LEU A O 1
ATOM 979 N N . PRO A 1 122 ? -25.630 1.235 15.498 1.00 34.28 122 PRO A N 1
ATOM 980 C CA . PRO A 1 122 ? -25.953 -0.118 15.115 1.00 34.28 122 PRO A CA 1
ATOM 981 C C . PRO A 1 122 ? -25.004 -1.036 15.882 1.00 34.28 122 PRO A C 1
ATOM 983 O O . PRO A 1 122 ? -23.788 -1.050 15.685 1.00 34.28 122 PRO A O 1
ATOM 986 N N . ASP A 1 123 ? -25.607 -1.756 16.812 1.00 35.84 123 ASP A N 1
ATOM 987 C CA . ASP A 1 123 ? -25.055 -2.941 17.436 1.00 35.84 123 ASP A CA 1
ATOM 988 C C . ASP A 1 123 ? -24.639 -3.959 16.349 1.00 35.84 123 ASP A C 1
ATOM 990 O O . ASP A 1 123 ? -25.346 -4.145 15.357 1.00 35.84 123 ASP A O 1
ATOM 994 N N . THR A 1 124 ? -23.479 -4.586 16.563 1.00 41.81 124 THR A N 1
ATOM 995 C CA . THR A 1 124 ? -23.008 -5.826 15.917 1.00 41.81 124 THR A CA 1
ATOM 996 C C . THR A 1 124 ? -22.982 -5.886 14.376 1.00 41.81 124 THR A C 1
ATOM 998 O O . THR A 1 124 ? -23.677 -6.675 13.740 1.00 41.81 124 THR A O 1
ATOM 1001 N N . ALA A 1 125 ? -22.049 -5.154 13.760 1.00 42.59 125 ALA A N 1
ATOM 1002 C CA . ALA A 1 125 ? -21.417 -5.579 12.506 1.00 42.59 125 ALA A CA 1
ATOM 1003 C C . ALA A 1 125 ? -19.933 -5.843 12.792 1.00 42.59 125 ALA A C 1
ATOM 1005 O O . ALA A 1 125 ? -19.277 -4.989 13.382 1.00 42.59 125 ALA A O 1
ATOM 1006 N N . GLU A 1 126 ? -19.421 -7.022 12.430 1.00 48.03 126 GLU A N 1
ATOM 1007 C CA . GLU A 1 126 ? -18.003 -7.375 12.576 1.00 48.03 126 GLU A CA 1
ATOM 1008 C C . GLU A 1 126 ? -17.124 -6.284 11.948 1.00 48.03 126 GLU A C 1
ATOM 1010 O O . GLU A 1 126 ? -17.034 -6.162 10.724 1.00 48.03 126 GLU A O 1
ATOM 1015 N N . THR A 1 127 ? -16.483 -5.463 12.781 1.00 64.38 127 THR A N 1
ATOM 1016 C CA . THR A 1 127 ? -15.572 -4.413 12.325 1.00 64.38 127 THR A CA 1
ATOM 1017 C C . THR A 1 127 ? -14.248 -5.068 11.948 1.00 64.38 127 THR A C 1
ATOM 1019 O O . THR A 1 127 ? -13.314 -5.116 12.745 1.00 64.38 127 THR A O 1
ATOM 1022 N N . LYS A 1 128 ? -14.183 -5.642 10.745 1.00 80.31 128 LYS A N 1
ATOM 1023 C CA . LYS A 1 128 ? -12.926 -6.132 10.173 1.00 80.31 128 LYS A CA 1
ATOM 1024 C C . LYS A 1 128 ? -12.077 -4.967 9.677 1.00 80.31 128 LYS A C 1
ATOM 1026 O O . LYS A 1 128 ? -12.585 -4.032 9.058 1.00 80.31 128 LYS A O 1
ATOM 1031 N N . VAL A 1 129 ? -10.782 -5.043 9.949 1.00 87.50 129 VAL A N 1
ATOM 1032 C CA . VAL A 1 129 ? -9.765 -4.062 9.581 1.00 87.50 129 VAL A CA 1
ATOM 1033 C C . VAL A 1 129 ? -8.657 -4.785 8.849 1.00 87.50 129 VAL A C 1
ATOM 1035 O O . VAL A 1 129 ? -7.981 -5.632 9.424 1.00 87.50 129 VAL A O 1
ATOM 1038 N N . THR A 1 130 ? -8.443 -4.431 7.591 1.00 91.75 130 THR A N 1
ATOM 1039 C CA . THR A 1 130 ? -7.377 -5.032 6.791 1.00 91.75 130 THR A CA 1
ATOM 1040 C C . THR A 1 130 ? -6.076 -4.261 6.973 1.00 91.75 130 THR A C 1
ATOM 1042 O O . THR A 1 130 ? -6.020 -3.051 6.735 1.00 91.75 130 THR A O 1
ATOM 1045 N N . PHE A 1 131 ? -5.022 -4.972 7.353 1.00 93.19 131 PHE A N 1
ATOM 1046 C CA . PHE A 1 131 ? -3.647 -4.487 7.370 1.00 93.19 131 PHE A CA 1
ATOM 1047 C C . PHE A 1 131 ? -2.932 -4.976 6.117 1.00 93.19 131 PHE A C 1
ATOM 1049 O O . PHE A 1 131 ? -3.015 -6.153 5.769 1.00 93.19 131 PHE A O 1
ATOM 1056 N N . TYR A 1 132 ? -2.229 -4.072 5.446 1.00 93.75 132 TYR A N 1
ATOM 1057 C CA . TYR A 1 132 ? -1.441 -4.369 4.255 1.00 93.75 132 TYR A CA 1
ATOM 1058 C C . TYR A 1 132 ? 0.023 -4.337 4.654 1.00 93.75 132 TYR A C 1
ATOM 1060 O O . TYR A 1 132 ? 0.477 -3.366 5.266 1.00 93.75 132 TYR A O 1
ATOM 1068 N N . ILE A 1 133 ? 0.729 -5.418 4.347 1.00 94.25 133 ILE A N 1
ATOM 1069 C CA . ILE A 1 133 ? 2.087 -5.654 4.819 1.00 94.25 133 ILE A CA 1
ATOM 1070 C C . ILE A 1 133 ? 2.972 -5.957 3.619 1.00 94.25 133 ILE A C 1
ATOM 1072 O O . ILE A 1 133 ? 2.592 -6.726 2.736 1.00 94.25 133 ILE A O 1
ATOM 1076 N N . GLU A 1 134 ? 4.154 -5.361 3.614 1.00 92.62 134 GLU A N 1
ATOM 1077 C CA . GLU A 1 134 ? 5.238 -5.633 2.676 1.00 92.62 134 GLU A CA 1
ATOM 1078 C C . GLU A 1 134 ? 6.460 -6.099 3.471 1.00 92.62 134 GLU A C 1
ATOM 1080 O O . GLU A 1 134 ? 6.681 -5.637 4.590 1.00 92.62 134 GLU A O 1
ATOM 1085 N N . VAL A 1 135 ? 7.229 -7.050 2.951 1.00 92.50 135 VAL A N 1
ATOM 1086 C CA . VAL A 1 135 ? 8.524 -7.407 3.547 1.00 92.50 135 VAL A CA 1
ATOM 1087 C C . VAL A 1 135 ? 9.596 -6.549 2.900 1.00 92.50 135 VAL A C 1
ATOM 1089 O O . VAL A 1 135 ? 9.731 -6.605 1.688 1.00 92.50 135 VAL A O 1
ATOM 1092 N N . ASN A 1 136 ? 10.392 -5.833 3.688 1.00 88.44 136 ASN A N 1
ATOM 1093 C CA . ASN A 1 136 ? 11.534 -5.061 3.194 1.00 88.44 136 ASN A CA 1
ATOM 1094 C C . ASN A 1 136 ? 12.830 -5.512 3.876 1.00 88.44 136 ASN A C 1
ATOM 1096 O O . ASN A 1 136 ? 12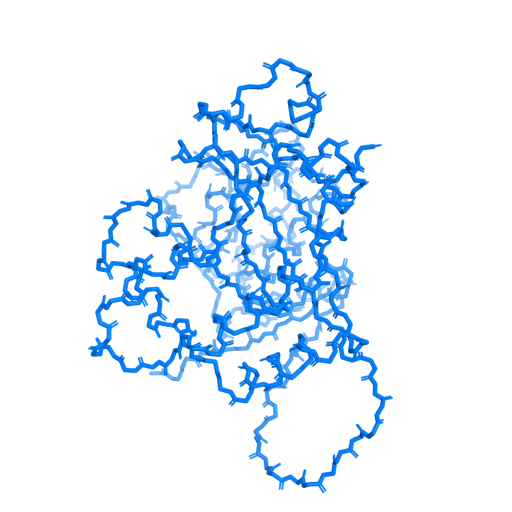.789 -6.155 4.924 1.00 88.44 136 ASN A O 1
ATOM 1100 N N . SER A 1 137 ? 13.979 -5.161 3.300 1.00 84.31 137 SER A N 1
ATOM 1101 C CA . SER A 1 137 ? 15.290 -5.227 3.957 1.00 84.31 137 SER A CA 1
ATOM 1102 C C . SER A 1 137 ? 15.776 -3.851 4.401 1.00 84.31 137 SER A C 1
ATOM 1104 O O . SER A 1 137 ? 15.313 -2.813 3.920 1.00 84.31 137 SER A O 1
ATOM 1106 N N . ASP A 1 138 ? 16.786 -3.829 5.269 1.00 74.12 138 ASP A N 1
ATOM 1107 C CA . ASP A 1 138 ? 17.488 -2.589 5.628 1.00 74.12 138 ASP A CA 1
ATOM 1108 C C . ASP A 1 138 ? 18.247 -1.973 4.437 1.00 74.12 138 ASP A C 1
ATOM 1110 O O . ASP A 1 138 ? 18.451 -0.759 4.395 1.00 74.12 138 ASP A O 1
ATOM 1114 N N . SER A 1 139 ? 18.612 -2.785 3.436 1.00 69.56 139 SER A N 1
ATOM 1115 C CA . SER A 1 139 ? 19.189 -2.339 2.159 1.00 69.56 139 SER A CA 1
ATOM 1116 C C . SER A 1 139 ? 18.165 -1.718 1.196 1.00 69.56 139 SER A C 1
ATOM 1118 O O . SER A 1 139 ? 18.562 -1.185 0.159 1.00 69.56 139 SER A O 1
ATOM 1120 N N . GLY A 1 140 ? 16.867 -1.739 1.527 1.00 73.25 140 GLY A N 1
ATOM 1121 C CA . GLY A 1 140 ? 15.793 -1.212 0.676 1.00 73.25 140 GLY A CA 1
ATOM 1122 C C . GLY A 1 140 ? 15.322 -2.183 -0.413 1.00 73.25 140 GLY A C 1
ATOM 1123 O O . GLY A 1 140 ? 14.629 -1.783 -1.355 1.00 73.25 140 GLY A O 1
ATOM 1124 N N . ASP A 1 141 ? 15.685 -3.460 -0.300 1.00 82.06 141 ASP A N 1
ATOM 1125 C CA . ASP A 1 141 ? 15.121 -4.521 -1.124 1.00 82.06 141 ASP A CA 1
ATOM 1126 C C . ASP A 1 141 ? 13.666 -4.718 -0.713 1.00 82.06 141 ASP A C 1
ATOM 1128 O O . ASP A 1 141 ? 13.341 -4.765 0.473 1.00 82.06 141 ASP A O 1
ATOM 1132 N N . LEU A 1 142 ? 12.786 -4.799 -1.711 1.00 85.56 142 LEU A N 1
ATOM 1133 C CA . LEU A 1 142 ? 11.366 -5.038 -1.463 1.00 85.56 142 LEU A CA 1
ATOM 1134 C C . LEU A 1 142 ? 11.117 -6.527 -1.637 1.00 85.56 142 LEU A C 1
ATOM 1136 O O . LEU A 1 142 ? 11.789 -7.179 -2.439 1.00 85.56 142 LEU A O 1
ATOM 1140 N N . GLY A 1 143 ? 10.150 -7.047 -0.909 1.00 89.06 143 GLY A N 1
ATOM 1141 C CA . GLY A 1 143 ? 9.830 -8.458 -0.872 1.00 89.06 143 GLY A CA 1
ATOM 1142 C C . GLY A 1 143 ? 8.336 -8.720 -0.988 1.00 89.06 143 GLY A C 1
ATOM 1143 O O . GLY A 1 143 ? 7.612 -7.909 -1.570 1.00 89.06 143 GLY A O 1
ATOM 1144 N N . PRO A 1 144 ? 7.839 -9.861 -0.484 1.00 93.44 144 PRO A N 1
ATOM 1145 C CA . PRO A 1 144 ? 6.467 -10.257 -0.742 1.00 93.44 144 PRO A CA 1
ATOM 1146 C C . PRO A 1 144 ? 5.485 -9.325 -0.033 1.00 93.44 144 PRO A C 1
ATOM 1148 O O . PRO A 1 144 ? 5.711 -8.910 1.108 1.00 93.44 144 PRO A O 1
ATOM 1151 N N . PHE A 1 145 ? 4.358 -9.048 -0.684 1.00 93.06 145 PHE A N 1
ATOM 1152 C CA . PHE A 1 145 ? 3.262 -8.278 -0.103 1.00 93.06 145 PHE A CA 1
ATOM 1153 C C . PHE A 1 145 ? 2.052 -9.170 0.171 1.00 93.06 145 PHE A C 1
ATOM 1155 O O . PHE A 1 145 ? 1.766 -10.109 -0.573 1.00 93.06 145 PHE A O 1
ATOM 1162 N N . PHE A 1 146 ? 1.329 -8.881 1.249 1.00 94.62 146 PHE A N 1
ATOM 1163 C CA . PHE A 1 146 ? 0.158 -9.645 1.674 1.00 94.62 146 PHE A CA 1
ATOM 1164 C C . PHE A 1 146 ? -0.777 -8.799 2.546 1.00 94.62 146 PHE A C 1
ATOM 1166 O O . PHE A 1 146 ? -0.488 -7.649 2.883 1.00 94.62 146 PHE A O 1
ATOM 1173 N N . GLN A 1 147 ? -1.936 -9.364 2.878 1.00 95.31 147 GLN A N 1
ATOM 1174 C CA . GLN A 1 147 ? -2.958 -8.710 3.688 1.00 95.31 147 GLN A CA 1
ATOM 1175 C C . GLN A 1 147 ? -3.344 -9.591 4.870 1.00 95.31 147 GLN A C 1
ATOM 1177 O O . GLN A 1 147 ? -3.341 -10.818 4.770 1.00 95.31 147 GLN A O 1
ATOM 1182 N N . VAL A 1 148 ? -3.692 -8.955 5.984 1.00 94.19 148 VAL A N 1
ATOM 1183 C CA . VAL A 1 148 ? -4.206 -9.626 7.178 1.00 94.19 148 VAL A CA 1
ATOM 1184 C C . VAL A 1 148 ? -5.461 -8.900 7.633 1.00 94.19 148 VAL A C 1
ATOM 1186 O O . VAL A 1 148 ? -5.416 -7.714 7.959 1.00 94.19 148 VAL A O 1
ATOM 1189 N N . ASP A 1 149 ? -6.578 -9.618 7.671 1.00 90.88 149 ASP A N 1
ATOM 1190 C CA . ASP A 1 149 ? -7.815 -9.104 8.246 1.00 90.88 149 ASP A CA 1
ATOM 1191 C C . ASP A 1 149 ? -7.800 -9.317 9.758 1.00 90.88 149 ASP A C 1
ATOM 1193 O O . ASP A 1 149 ? -7.813 -10.450 10.240 1.00 90.88 149 ASP A O 1
ATOM 1197 N N . ALA A 1 150 ? -7.790 -8.216 10.504 1.00 89.25 150 ALA A N 1
ATOM 1198 C CA . ALA A 1 150 ? -8.037 -8.224 11.931 1.00 89.25 150 ALA A CA 1
ATOM 1199 C C . ALA A 1 150 ? -9.529 -8.037 12.196 1.00 89.25 150 ALA A C 1
ATOM 1201 O O . ALA A 1 150 ? -10.132 -7.078 11.722 1.00 89.25 150 ALA A O 1
ATOM 1202 N N . ASP A 1 151 ? -10.138 -8.940 12.951 1.00 79.69 151 ASP A N 1
ATOM 1203 C CA . ASP A 1 151 ? -11.536 -8.854 13.343 1.00 79.69 151 ASP A CA 1
ATOM 1204 C C . ASP A 1 151 ? -11.712 -8.410 14.803 1.00 79.69 151 ASP A C 1
ATOM 1206 O O . ASP A 1 151 ? -10.769 -8.322 15.600 1.00 79.69 151 ASP A O 1
ATOM 1210 N N . SER A 1 152 ? -12.970 -8.132 15.147 1.00 66.38 152 SER A N 1
ATOM 1211 C CA . SER A 1 152 ? -13.390 -7.696 16.475 1.00 66.38 152 SER A CA 1
ATOM 1212 C C . SER A 1 152 ? -13.270 -8.767 17.564 1.00 66.38 152 SER A C 1
ATOM 1214 O O . SER A 1 152 ? -13.541 -8.452 18.719 1.00 66.38 152 SER A O 1
ATOM 1216 N N . SER A 1 153 ? -12.891 -10.013 17.241 1.00 71.31 153 SER A N 1
ATOM 1217 C CA . SER A 1 153 ? -12.644 -11.049 18.256 1.00 71.31 153 SER A CA 1
ATOM 1218 C C . SER A 1 153 ? -11.359 -10.781 19.043 1.00 71.31 153 SER A C 1
ATOM 1220 O O . SER A 1 153 ? -11.234 -11.209 20.190 1.00 71.31 153 SER A O 1
ATOM 1222 N N . ASN A 1 154 ? -10.427 -10.010 18.472 1.00 79.94 154 ASN A N 1
ATOM 1223 C CA . ASN A 1 154 ? -9.294 -9.475 19.208 1.00 79.94 154 ASN A CA 1
ATOM 1224 C C . ASN A 1 154 ? -9.678 -8.129 19.843 1.00 79.94 154 ASN A C 1
ATOM 1226 O O . ASN A 1 154 ? -9.543 -7.072 19.221 1.00 79.94 154 ASN A O 1
ATOM 1230 N N . GLU A 1 155 ? -10.149 -8.176 21.093 1.00 79.56 155 GLU A N 1
ATOM 1231 C CA . GLU A 1 155 ? -10.605 -6.994 21.844 1.00 79.56 155 GLU A CA 1
ATOM 1232 C C . GLU A 1 155 ? -9.538 -5.888 21.891 1.00 79.56 155 GLU A C 1
ATOM 1234 O O . GLU A 1 155 ? -9.855 -4.714 21.710 1.00 79.56 155 GLU A O 1
ATOM 1239 N N . SER A 1 156 ? -8.258 -6.258 22.030 1.00 84.50 156 SER A N 1
ATOM 1240 C CA . SER A 1 156 ? -7.151 -5.296 22.072 1.00 84.50 156 SER A CA 1
ATOM 1241 C C . SER A 1 156 ? -7.025 -4.511 20.765 1.00 84.50 156 SER A C 1
ATOM 1243 O O . SER A 1 156 ? -6.943 -3.281 20.780 1.00 84.50 156 SER A O 1
ATOM 1245 N N . VAL A 1 157 ? -7.065 -5.198 19.619 1.00 86.12 157 VAL A N 1
ATOM 1246 C CA . VAL A 1 157 ? -7.005 -4.541 18.306 1.00 86.12 157 VAL A CA 1
ATOM 1247 C C . VAL A 1 157 ? -8.255 -3.708 18.058 1.00 86.12 157 VAL A C 1
ATOM 1249 O O . VAL A 1 157 ? -8.140 -2.567 17.614 1.00 86.12 157 VAL A O 1
ATOM 1252 N N . ALA A 1 158 ? -9.435 -4.229 18.395 1.00 85.25 158 ALA A N 1
ATOM 1253 C CA . ALA A 1 158 ? -10.699 -3.523 18.213 1.00 85.25 158 ALA A CA 1
ATOM 1254 C C . ALA A 1 158 ? -10.743 -2.202 19.001 1.00 85.25 158 ALA A C 1
ATOM 1256 O O . ALA A 1 158 ? -11.114 -1.158 18.456 1.00 85.25 158 ALA A O 1
ATOM 1257 N N . GLU A 1 159 ? -10.314 -2.216 20.266 1.00 88.38 159 GLU A N 1
ATOM 1258 C CA . GLU A 1 159 ? -10.232 -1.021 21.108 1.00 88.38 159 GLU A CA 1
ATOM 1259 C C . GLU A 1 159 ? -9.243 0.006 20.555 1.00 88.38 159 GLU A C 1
ATOM 1261 O O . GLU A 1 159 ? -9.565 1.196 20.459 1.00 88.38 159 GLU A O 1
ATOM 1266 N N . LYS A 1 160 ? -8.042 -0.436 20.162 1.00 91.06 160 LYS A N 1
ATOM 1267 C CA . LYS A 1 160 ? -7.025 0.466 19.610 1.00 91.06 160 LYS A CA 1
ATOM 1268 C C . LYS A 1 160 ? -7.432 1.027 18.258 1.00 91.06 160 LYS A C 1
ATOM 1270 O O . LYS A 1 160 ? -7.232 2.214 18.022 1.00 91.06 160 LYS A O 1
ATOM 1275 N N . PHE A 1 161 ? -8.074 0.227 17.416 1.00 86.25 161 PHE A N 1
ATOM 1276 C CA . PHE A 1 161 ? -8.605 0.694 16.144 1.00 86.25 161 PHE A CA 1
ATOM 1277 C C . PHE A 1 161 ? -9.737 1.706 16.336 1.00 86.25 161 PHE A C 1
ATOM 1279 O O . PHE A 1 161 ? -9.786 2.721 15.644 1.00 86.25 161 PHE A O 1
ATOM 1286 N N . LYS A 1 162 ? -10.617 1.497 17.323 1.00 86.56 16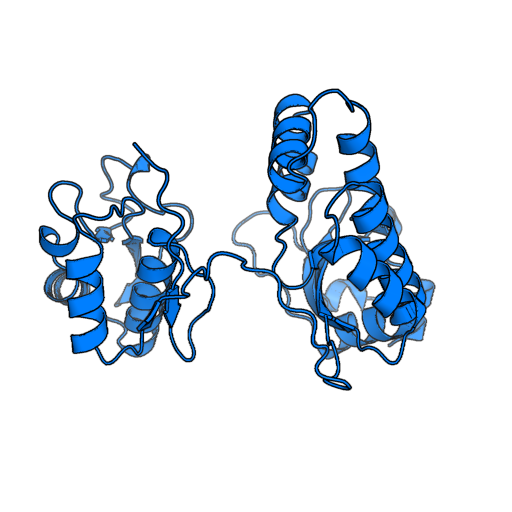2 LYS A N 1
ATOM 1287 C CA . LYS A 1 162 ? -11.641 2.484 17.687 1.00 86.56 162 LYS A CA 1
ATOM 1288 C C . LYS A 1 162 ? -11.018 3.805 18.143 1.00 86.56 162 LYS A C 1
ATOM 1290 O O . LYS A 1 162 ? -11.482 4.860 17.717 1.00 86.56 162 LYS A O 1
ATOM 1295 N N . ALA A 1 163 ? -9.975 3.758 18.975 1.00 87.06 163 ALA A N 1
ATOM 1296 C CA . ALA A 1 163 ? -9.251 4.954 19.411 1.00 87.06 163 ALA A CA 1
ATOM 1297 C C . ALA A 1 163 ? -8.583 5.678 18.230 1.00 87.06 163 ALA A C 1
ATOM 1299 O O . ALA A 1 163 ? -8.729 6.888 18.091 1.00 87.06 163 ALA A O 1
ATOM 1300 N N . PHE A 1 164 ? -7.934 4.923 17.347 1.00 85.50 164 PHE A N 1
ATOM 1301 C CA . PHE A 1 164 ? -7.316 5.420 16.121 1.00 85.50 164 PHE A CA 1
ATOM 1302 C C . PHE A 1 164 ? -8.317 6.057 15.142 1.00 85.50 164 PHE A C 1
ATOM 1304 O O . PHE A 1 164 ? -8.038 7.111 14.575 1.00 85.50 164 PHE A O 1
ATOM 1311 N N . ASN A 1 165 ? -9.517 5.494 14.993 1.00 83.12 165 ASN A N 1
ATOM 1312 C CA . ASN A 1 165 ? -10.574 6.104 14.179 1.00 83.12 165 ASN A CA 1
ATOM 1313 C C . ASN A 1 165 ? -11.188 7.350 14.822 1.00 83.12 165 ASN A C 1
ATOM 1315 O O . ASN A 1 165 ? -11.605 8.264 14.112 1.00 83.12 165 ASN A O 1
ATOM 1319 N N . ALA A 1 166 ? -11.282 7.383 16.153 1.00 84.94 166 ALA A N 1
ATOM 1320 C CA . ALA A 1 166 ? -11.765 8.557 16.870 1.00 84.94 166 ALA A CA 1
ATOM 1321 C C . ALA A 1 166 ? -10.782 9.728 16.729 1.00 84.94 166 ALA A C 1
ATOM 1323 O O . ALA A 1 166 ? -11.196 10.874 16.552 1.00 84.94 166 ALA A O 1
ATOM 1324 N N . GLU A 1 167 ? -9.485 9.432 16.775 1.00 82.44 167 GLU A N 1
ATOM 1325 C CA . GLU A 1 167 ? -8.426 10.408 16.602 1.00 82.44 167 GLU A CA 1
ATOM 1326 C C . GLU A 1 167 ? -7.195 9.746 15.981 1.00 82.44 167 GLU A C 1
ATOM 1328 O O . GLU A 1 167 ? -6.510 8.982 16.643 1.00 82.44 167 GLU A O 1
ATOM 1333 N N . CYS A 1 168 ? -6.883 10.074 14.727 1.00 77.69 168 CYS A N 1
ATOM 1334 C CA . CYS A 1 168 ? -5.671 9.591 14.068 1.00 77.69 168 CYS A CA 1
ATOM 1335 C C . CYS A 1 168 ? -4.490 10.493 14.448 1.00 77.69 168 CYS A C 1
ATOM 1337 O O . CYS A 1 168 ? -4.294 11.560 13.866 1.00 77.69 168 CYS A O 1
ATOM 1339 N N . ASN A 1 169 ? -3.714 10.072 15.441 1.00 78.06 169 ASN A N 1
ATOM 1340 C CA . ASN A 1 169 ? -2.478 10.718 15.879 1.00 78.06 169 ASN A CA 1
ATOM 1341 C C . ASN A 1 169 ? -1.375 9.664 16.078 1.00 78.06 169 ASN A C 1
ATOM 1343 O O . ASN A 1 169 ? -1.598 8.473 15.870 1.00 78.06 169 ASN A O 1
ATOM 1347 N N . TYR A 1 170 ? -0.182 10.100 16.471 1.00 76.25 170 TYR A N 1
ATOM 1348 C CA . TYR A 1 170 ? 0.947 9.195 16.661 1.00 76.25 170 TYR A CA 1
ATOM 1349 C C . TYR A 1 170 ? 0.659 8.082 17.686 1.00 76.25 170 TYR A C 1
ATOM 1351 O O . TYR A 1 170 ? 0.820 6.907 17.371 1.00 76.25 170 TYR A O 1
ATOM 1359 N N . ASP A 1 171 ? 0.165 8.427 18.879 1.00 80.69 171 ASP A N 1
ATOM 1360 C CA . ASP A 1 171 ? -0.042 7.458 19.966 1.00 80.69 171 ASP A CA 1
ATOM 1361 C C . ASP A 1 171 ? -1.097 6.402 19.623 1.00 80.69 171 ASP A C 1
ATOM 1363 O O . ASP A 1 171 ? -0.965 5.222 19.954 1.00 80.69 171 ASP A O 1
ATOM 1367 N N . THR A 1 172 ? -2.167 6.825 18.957 1.00 85.19 172 THR A N 1
ATOM 1368 C CA . THR A 1 172 ? -3.266 5.941 18.558 1.00 85.19 172 THR A CA 1
ATOM 1369 C C . THR A 1 172 ? -2.879 5.035 17.396 1.00 85.19 172 THR A C 1
ATOM 1371 O O . THR A 1 172 ? -3.208 3.848 17.430 1.00 85.19 172 THR A O 1
ATOM 1374 N N . LEU A 1 173 ? -2.132 5.552 16.416 1.00 83.38 173 LEU A N 1
ATOM 1375 C CA . LEU A 1 173 ? -1.582 4.759 15.321 1.00 83.38 173 LEU A CA 1
ATOM 1376 C C . LEU A 1 173 ? -0.580 3.719 15.840 1.00 83.38 173 LEU A C 1
ATOM 1378 O O . LEU A 1 173 ? -0.686 2.536 15.524 1.00 83.38 173 LEU A O 1
ATOM 1382 N N . LEU A 1 174 ? 0.339 4.139 16.707 1.00 82.19 174 LEU A N 1
ATOM 1383 C CA . LEU A 1 174 ? 1.268 3.241 17.383 1.00 82.19 174 LEU A CA 1
ATOM 1384 C C . LEU A 1 174 ? 0.527 2.168 18.187 1.00 82.19 174 LEU A C 1
ATOM 1386 O O . LEU A 1 174 ? 0.875 0.986 18.156 1.00 82.19 174 LEU A O 1
ATOM 1390 N N . GLY A 1 175 ? -0.515 2.582 18.906 1.00 87.12 175 GLY A N 1
ATOM 1391 C CA . GLY A 1 175 ? -1.352 1.692 19.694 1.00 87.12 175 GLY A CA 1
ATOM 1392 C C . GLY A 1 175 ? -2.006 0.601 18.851 1.00 87.12 175 GLY A C 1
ATOM 1393 O O . GLY A 1 175 ? -1.967 -0.563 19.249 1.00 87.12 175 GLY A O 1
ATOM 1394 N N . VAL A 1 176 ? -2.584 0.954 17.699 1.00 89.25 176 VAL A N 1
ATOM 1395 C CA . VAL A 1 176 ? -3.251 -0.027 16.831 1.00 89.25 176 VAL A CA 1
ATOM 1396 C C . VAL A 1 176 ? -2.258 -0.945 16.127 1.00 89.25 176 VAL A C 1
ATOM 1398 O O . VAL A 1 176 ? -2.500 -2.148 16.068 1.00 89.25 176 VAL A O 1
ATOM 1401 N N . ILE A 1 177 ? -1.116 -0.421 15.677 1.00 89.19 177 ILE A N 1
ATOM 1402 C CA . ILE A 1 177 ? -0.073 -1.229 15.041 1.00 89.19 177 ILE A CA 1
ATOM 1403 C C . ILE A 1 177 ? 0.481 -2.277 16.019 1.00 89.19 177 ILE A C 1
ATOM 1405 O O . ILE A 1 177 ? 0.533 -3.460 15.684 1.00 89.19 177 ILE A O 1
ATOM 1409 N N . ARG A 1 178 ? 0.844 -1.879 17.247 1.00 87.31 178 ARG A N 1
ATOM 1410 C CA . ARG A 1 178 ? 1.354 -2.820 18.262 1.00 87.31 178 ARG A CA 1
ATOM 1411 C C . ARG A 1 178 ? 0.333 -3.892 18.612 1.00 87.31 178 ARG A C 1
ATOM 1413 O O . ARG A 1 178 ? 0.664 -5.072 18.593 1.00 87.31 178 ARG A O 1
ATOM 1420 N N . ALA A 1 179 ? -0.913 -3.488 18.868 1.00 91.06 179 ALA A N 1
ATOM 1421 C CA . ALA A 1 179 ? -1.977 -4.440 19.167 1.00 91.06 179 ALA A CA 1
ATOM 1422 C C . ALA A 1 179 ? -2.166 -5.451 18.029 1.00 91.06 179 ALA A C 1
ATOM 1424 O O . ALA A 1 179 ? -2.348 -6.639 18.288 1.00 91.06 179 ALA A O 1
ATOM 1425 N N . PHE A 1 180 ? -2.092 -4.992 16.776 1.00 92.50 180 PHE A N 1
ATOM 1426 C CA . PHE A 1 180 ? -2.193 -5.860 15.610 1.00 92.50 180 PHE A CA 1
ATOM 1427 C C . PHE A 1 180 ? -1.049 -6.879 15.562 1.00 92.50 180 PHE A C 1
ATOM 1429 O O . PHE A 1 180 ? -1.300 -8.076 15.468 1.00 92.50 180 PHE A O 1
ATOM 1436 N N . LEU A 1 181 ? 0.199 -6.440 15.690 1.00 89.31 181 LEU A N 1
ATOM 1437 C CA . LEU A 1 181 ? 1.364 -7.320 15.546 1.00 89.31 181 LEU A CA 1
ATOM 1438 C C . LEU A 1 181 ? 1.508 -8.337 16.675 1.00 89.31 181 LEU A C 1
ATOM 1440 O O . LEU A 1 181 ? 1.948 -9.466 16.434 1.00 89.31 181 LEU A O 1
ATOM 1444 N N . ASP A 1 182 ? 1.122 -7.944 17.888 1.00 87.00 182 ASP A N 1
ATOM 1445 C CA . ASP A 1 182 ? 1.091 -8.832 19.046 1.00 87.00 182 ASP A CA 1
ATOM 1446 C C . ASP A 1 182 ? -0.078 -9.817 18.930 1.00 87.00 182 ASP A C 1
ATOM 1448 O O . ASP A 1 182 ? 0.090 -11.024 19.113 1.00 87.00 182 ASP A O 1
ATOM 1452 N N . GLY A 1 183 ? -1.261 -9.311 18.574 1.00 89.81 183 GLY A N 1
ATOM 1453 C CA . GLY A 1 183 ? -2.501 -10.077 18.518 1.00 89.81 183 GLY A CA 1
ATOM 1454 C C . GLY A 1 183 ? -2.617 -11.032 17.331 1.00 89.81 183 GLY A C 1
ATOM 1455 O O . GLY A 1 183 ? -3.262 -12.071 17.449 1.00 89.81 183 GLY A O 1
ATOM 1456 N N . TYR A 1 184 ? -1.985 -10.702 16.204 1.00 91.94 184 TYR A N 1
ATOM 1457 C CA . TYR A 1 184 ? -2.059 -11.454 14.947 1.00 91.94 184 TYR A CA 1
ATOM 1458 C C . TYR A 1 184 ? -0.717 -12.066 14.552 1.00 91.94 184 TYR A C 1
ATOM 1460 O O . TYR A 1 184 ? -0.550 -12.483 13.409 1.00 91.94 184 TYR A O 1
ATOM 1468 N N . ASN A 1 185 ? 0.234 -12.169 15.488 1.00 89.12 185 ASN A N 1
ATOM 1469 C CA . ASN A 1 185 ? 1.600 -12.602 15.200 1.00 89.12 185 ASN A CA 1
ATOM 1470 C C . ASN A 1 185 ? 1.652 -13.879 14.348 1.00 89.12 185 ASN A C 1
ATOM 1472 O O . ASN A 1 185 ? 2.277 -13.881 13.297 1.00 89.12 185 ASN A O 1
ATOM 1476 N N . GLN A 1 186 ? 0.944 -14.937 14.757 1.00 89.56 186 GLN A N 1
ATOM 1477 C CA . GLN A 1 186 ? 0.906 -16.208 14.022 1.00 89.56 186 GLN A CA 1
ATOM 1478 C C . GLN A 1 186 ? 0.228 -16.085 12.651 1.00 89.56 186 GLN A C 1
ATOM 1480 O O . GLN A 1 186 ? 0.716 -16.646 11.670 1.00 89.56 186 GLN A O 1
ATOM 1485 N N . GLU A 1 187 ? -0.878 -15.343 12.568 1.00 92.06 187 GLU A N 1
ATOM 1486 C CA . GLU A 1 187 ? -1.617 -15.174 11.315 1.00 92.06 187 GLU A CA 1
ATOM 1487 C C . GLU A 1 187 ? -0.804 -14.363 10.298 1.00 92.06 187 GLU A C 1
ATOM 1489 O O . GLU A 1 187 ? -0.814 -14.702 9.122 1.00 92.06 187 GLU A O 1
ATOM 1494 N N . ILE A 1 188 ? -0.012 -13.377 10.734 1.00 94.75 188 ILE A N 1
ATOM 1495 C CA . ILE A 1 188 ? 0.905 -12.622 9.866 1.00 94.75 188 ILE A CA 1
ATOM 1496 C C . ILE A 1 188 ? 1.879 -13.567 9.148 1.00 94.75 188 ILE A C 1
ATOM 1498 O O . ILE A 1 188 ? 1.975 -13.526 7.922 1.00 94.75 188 ILE A O 1
ATOM 1502 N N . TYR A 1 189 ? 2.561 -14.461 9.876 1.00 94.31 189 TYR A N 1
ATOM 1503 C CA . TYR A 1 189 ? 3.481 -15.426 9.253 1.00 94.31 189 TYR A CA 1
ATOM 1504 C C . TYR A 1 189 ? 2.749 -16.400 8.325 1.00 94.31 189 TYR A C 1
ATOM 1506 O O . TYR A 1 189 ? 3.221 -16.699 7.229 1.00 94.31 189 TYR A O 1
ATOM 1514 N N . LYS A 1 190 ? 1.562 -16.863 8.723 1.00 92.75 190 LYS A N 1
ATOM 1515 C CA . LYS A 1 190 ? 0.741 -17.748 7.893 1.00 92.75 190 LYS A CA 1
ATOM 1516 C C . LYS A 1 190 ? 0.296 -17.073 6.592 1.00 92.75 190 LYS A C 1
ATOM 1518 O O . LYS A 1 190 ? 0.305 -17.727 5.549 1.00 92.75 190 LYS A O 1
ATOM 1523 N N . GLN A 1 191 ? -0.078 -15.796 6.632 1.00 93.88 191 GLN A N 1
ATOM 1524 C CA . GLN A 1 191 ? -0.470 -15.027 5.449 1.00 93.88 191 GLN A CA 1
ATOM 1525 C C . GLN A 1 191 ? 0.731 -14.752 4.541 1.00 93.88 191 GLN A C 1
ATOM 1527 O O . GLN A 1 191 ? 0.617 -14.951 3.333 1.00 93.88 191 GLN A O 1
ATOM 1532 N N . LEU A 1 192 ? 1.902 -14.433 5.105 1.00 94.69 192 LEU A N 1
ATOM 1533 C CA . LEU A 1 192 ? 3.152 -14.355 4.345 1.00 94.69 192 LEU A CA 1
ATOM 1534 C C . LEU A 1 192 ? 3.434 -15.659 3.578 1.00 94.69 192 LEU A C 1
ATOM 1536 O O . LEU A 1 192 ? 3.784 -15.622 2.403 1.00 94.69 192 LEU A O 1
ATOM 1540 N N . ILE A 1 193 ? 3.276 -16.820 4.215 1.00 92.88 193 ILE A N 1
ATOM 1541 C CA . ILE A 1 193 ? 3.639 -18.113 3.609 1.00 92.88 193 ILE A CA 1
ATOM 1542 C C . ILE A 1 193 ? 2.644 -18.569 2.540 1.00 92.88 193 ILE A C 1
ATOM 1544 O O . ILE A 1 193 ? 3.057 -19.193 1.556 1.00 92.88 193 ILE A O 1
ATOM 1548 N N . ASN A 1 194 ? 1.352 -18.306 2.753 1.00 91.00 194 ASN A N 1
ATOM 1549 C CA . ASN A 1 194 ? 0.281 -18.914 1.962 1.00 91.00 194 ASN A CA 1
ATOM 1550 C C . ASN A 1 194 ? -0.363 -17.964 0.950 1.00 91.00 194 ASN A C 1
ATOM 1552 O O . ASN A 1 194 ? -0.880 -18.435 -0.058 1.00 91.00 194 ASN A O 1
ATOM 1556 N N . ASN A 1 195 ? -0.356 -16.657 1.219 1.00 88.69 195 ASN A N 1
ATOM 1557 C CA . ASN A 1 195 ? -1.157 -15.675 0.485 1.00 88.69 195 ASN A CA 1
ATOM 1558 C C . ASN A 1 195 ? -0.363 -14.421 0.095 1.00 88.69 195 ASN A C 1
ATOM 1560 O O . ASN A 1 195 ? -0.962 -13.401 -0.249 1.00 88.69 195 ASN A O 1
ATOM 1564 N N . SER A 1 196 ? 0.968 -14.475 0.150 1.00 89.81 196 SER A N 1
ATOM 1565 C CA . SER A 1 196 ? 1.785 -13.386 -0.368 1.00 89.81 196 SER A CA 1
ATOM 1566 C C . SER A 1 196 ? 1.922 -13.445 -1.880 1.00 89.81 196 SER A C 1
ATOM 1568 O O . SER A 1 196 ? 1.752 -14.479 -2.527 1.00 89.81 196 SER A O 1
ATOM 1570 N N . THR A 1 197 ? 2.193 -12.279 -2.444 1.00 89.94 197 THR A N 1
ATOM 1571 C CA . THR A 1 197 ? 2.564 -12.109 -3.839 1.00 89.94 197 THR A CA 1
ATOM 1572 C C . THR A 1 197 ? 3.950 -11.488 -3.869 1.00 89.94 197 THR A C 1
ATOM 1574 O O . THR A 1 197 ? 4.187 -10.469 -3.220 1.00 89.94 197 THR A O 1
ATOM 1577 N N . ASP A 1 198 ? 4.861 -12.114 -4.606 1.00 86.62 198 ASP A N 1
ATOM 1578 C CA . ASP A 1 198 ? 6.193 -11.566 -4.830 1.00 86.62 198 ASP A CA 1
ATOM 1579 C C . ASP A 1 198 ? 6.099 -10.311 -5.711 1.00 86.62 198 ASP A C 1
ATOM 1581 O O . ASP A 1 198 ? 5.299 -10.239 -6.652 1.00 86.62 198 ASP A O 1
ATOM 1585 N N . ILE A 1 199 ? 6.904 -9.301 -5.393 1.00 75.06 199 ILE A N 1
ATOM 1586 C CA . ILE A 1 199 ? 7.039 -8.106 -6.225 1.00 75.06 199 ILE A CA 1
ATOM 1587 C C . ILE A 1 199 ? 8.049 -8.425 -7.325 1.00 75.06 199 ILE A C 1
ATOM 1589 O O . ILE A 1 199 ? 9.200 -8.695 -7.018 1.00 75.06 199 ILE A O 1
ATOM 1593 N N . GLU A 1 200 ? 7.634 -8.353 -8.593 1.00 62.66 200 GLU A N 1
ATOM 1594 C CA . GLU A 1 200 ? 8.558 -8.414 -9.734 1.00 62.66 200 GLU A CA 1
ATOM 1595 C C . GLU A 1 200 ? 9.110 -7.010 -10.028 1.00 62.66 200 GLU A C 1
ATOM 1597 O O . GLU A 1 200 ? 8.364 -6.116 -10.456 1.00 62.66 200 GLU A O 1
ATOM 1602 N N . LYS A 1 201 ? 10.413 -6.791 -9.824 1.00 58.41 201 LYS A N 1
ATOM 1603 C CA . LYS A 1 201 ? 11.077 -5.532 -10.184 1.00 58.41 201 LYS A CA 1
ATOM 1604 C C . LYS A 1 201 ? 11.765 -5.594 -11.544 1.00 58.41 201 LYS A C 1
ATOM 1606 O O . LYS A 1 201 ? 12.356 -6.585 -11.954 1.00 58.41 201 LYS A O 1
ATOM 1611 N N . GLU A 1 202 ? 11.755 -4.451 -12.231 1.00 45.84 202 GLU A N 1
ATOM 1612 C CA . GLU A 1 202 ? 12.544 -4.247 -13.454 1.00 45.84 202 GLU A CA 1
ATOM 1613 C C . GLU A 1 202 ? 14.022 -3.932 -13.138 1.00 45.84 202 GLU A C 1
ATOM 1615 O O . GLU A 1 202 ? 14.903 -4.247 -13.936 1.00 45.84 202 GLU A O 1
ATOM 1620 N N . TYR A 1 203 ? 14.299 -3.328 -11.971 1.00 46.84 203 TYR A N 1
ATOM 1621 C CA . TYR A 1 203 ? 15.639 -2.946 -11.507 1.00 46.84 203 TYR A CA 1
ATOM 1622 C C . TYR A 1 203 ? 15.751 -3.019 -9.974 1.00 46.84 203 TYR A C 1
ATOM 1624 O O . TYR A 1 203 ? 14.812 -2.652 -9.266 1.00 46.84 203 TYR A O 1
ATOM 1632 N N . GLY A 1 204 ? 16.936 -3.387 -9.478 1.00 62.12 204 GLY A N 1
ATOM 1633 C CA . GLY A 1 204 ? 17.223 -3.560 -8.048 1.00 62.12 204 GLY A CA 1
ATOM 1634 C C . GLY A 1 204 ? 16.985 -4.992 -7.569 1.00 62.12 204 GLY A C 1
ATOM 1635 O O . GLY A 1 204 ? 16.394 -5.795 -8.284 1.00 62.12 204 GLY A O 1
ATOM 1636 N N . SER A 1 205 ? 17.484 -5.313 -6.379 1.00 72.12 205 SER A N 1
ATOM 1637 C CA . SER A 1 205 ? 17.244 -6.600 -5.729 1.00 72.12 205 SER A CA 1
ATOM 1638 C C . SER A 1 205 ? 15.850 -6.658 -5.091 1.00 72.12 205 SER A C 1
ATOM 1640 O O . SER A 1 205 ? 15.218 -5.642 -4.755 1.00 72.12 205 SER A O 1
ATOM 1642 N N . GLU A 1 206 ? 15.351 -7.883 -4.988 1.00 85.31 206 GLU A N 1
ATOM 1643 C CA . GLU A 1 206 ? 14.075 -8.239 -4.383 1.00 85.31 206 GLU A CA 1
ATOM 1644 C C . GLU A 1 206 ? 14.271 -9.463 -3.488 1.00 85.31 206 GLU A C 1
ATOM 1646 O O . GLU A 1 206 ? 15.188 -10.256 -3.706 1.00 85.31 206 GLU A O 1
ATOM 1651 N N . ILE A 1 207 ? 13.434 -9.582 -2.462 1.00 88.38 207 ILE A N 1
ATOM 1652 C CA . ILE A 1 207 ? 13.369 -10.764 -1.605 1.00 88.38 207 ILE A CA 1
ATOM 1653 C C . ILE A 1 207 ? 12.145 -11.554 -2.043 1.00 88.38 207 ILE A C 1
ATOM 1655 O O . ILE A 1 207 ? 11.019 -11.115 -1.834 1.00 88.38 207 ILE A O 1
ATOM 1659 N N . LEU A 1 208 ? 12.329 -12.729 -2.627 1.00 91.69 208 LEU A N 1
ATOM 1660 C CA . LEU A 1 208 ? 11.203 -13.592 -2.967 1.00 91.69 208 LEU A CA 1
ATOM 1661 C C . LEU A 1 208 ? 10.794 -14.429 -1.753 1.00 91.69 208 LEU A C 1
ATOM 1663 O O . LEU A 1 208 ? 11.616 -14.783 -0.902 1.00 91.69 208 LEU A O 1
ATOM 1667 N N . LEU A 1 209 ? 9.535 -14.867 -1.697 1.00 92.50 209 LEU A N 1
ATOM 1668 C CA . LEU A 1 209 ? 9.107 -15.853 -0.700 1.00 92.50 209 LEU A CA 1
ATOM 1669 C C . LEU A 1 209 ? 9.938 -17.144 -0.801 1.00 92.50 209 LEU A C 1
ATOM 1671 O O . LEU A 1 209 ? 10.191 -17.812 0.204 1.00 92.50 209 LEU A O 1
ATOM 1675 N N . ALA A 1 210 ? 10.364 -17.504 -2.014 1.00 91.44 210 ALA A N 1
ATOM 1676 C CA . ALA A 1 210 ? 11.252 -18.638 -2.248 1.00 91.44 210 ALA A CA 1
ATOM 1677 C C . ALA A 1 210 ? 12.623 -18.459 -1.575 1.00 91.44 210 ALA A C 1
ATOM 1679 O O . ALA A 1 210 ? 13.170 -19.439 -1.066 1.00 91.44 210 ALA A O 1
ATOM 1680 N N . ASP A 1 211 ? 13.136 -17.227 -1.516 1.00 92.00 211 ASP A N 1
ATOM 1681 C CA . ASP A 1 211 ? 14.391 -16.914 -0.836 1.00 92.00 211 ASP A CA 1
ATOM 1682 C C . ASP A 1 211 ? 14.230 -17.086 0.672 1.00 92.00 211 ASP A C 1
ATOM 1684 O O . ASP A 1 211 ? 15.021 -17.795 1.282 1.00 92.00 211 ASP A O 1
ATOM 1688 N N . LEU A 1 212 ? 13.146 -16.569 1.263 1.00 91.00 212 LEU A N 1
ATOM 1689 C CA . LEU A 1 212 ? 12.856 -16.746 2.695 1.00 91.00 212 LEU A CA 1
ATOM 1690 C C . LEU A 1 212 ? 12.710 -18.227 3.097 1.00 91.00 212 LEU A C 1
ATOM 1692 O O . LEU A 1 212 ? 13.042 -18.613 4.217 1.00 91.00 212 LEU A O 1
ATOM 1696 N N . LYS A 1 213 ? 12.219 -19.077 2.184 1.00 92.50 213 LYS A N 1
ATOM 1697 C CA . LYS A 1 213 ? 12.104 -20.535 2.378 1.00 92.50 213 LYS A CA 1
ATOM 1698 C C . LYS A 1 213 ? 13.433 -21.278 2.196 1.00 92.50 213 LYS A C 1
ATOM 1700 O O . LYS A 1 213 ? 13.509 -22.463 2.527 1.00 92.50 213 LYS A O 1
ATOM 1705 N N . ASN A 1 214 ? 14.468 -20.627 1.667 1.00 92.69 214 ASN A N 1
ATOM 1706 C CA . ASN A 1 214 ? 15.774 -21.235 1.459 1.00 92.69 214 ASN A CA 1
ATOM 1707 C C . ASN A 1 214 ? 16.485 -21.442 2.813 1.00 92.69 214 ASN A C 1
ATOM 1709 O O . ASN A 1 214 ? 16.702 -20.472 3.539 1.00 92.69 214 ASN A O 1
ATOM 1713 N N . PRO A 1 215 ? 16.922 -22.671 3.159 1.00 89.31 215 PRO A N 1
ATOM 1714 C CA . PRO A 1 215 ? 17.655 -22.928 4.402 1.00 89.31 215 PRO A CA 1
ATOM 1715 C C . PRO A 1 215 ? 18.955 -22.128 4.556 1.00 89.31 215 PRO A C 1
ATOM 1717 O O . PRO A 1 215 ? 19.449 -22.001 5.672 1.00 89.31 215 PRO A O 1
ATOM 1720 N N . ASN A 1 216 ? 19.505 -21.622 3.447 1.00 90.25 216 ASN A N 1
ATOM 1721 C CA . ASN A 1 216 ? 20.737 -20.836 3.401 1.00 90.25 216 ASN A CA 1
ATOM 1722 C C . ASN A 1 216 ? 20.485 -19.328 3.222 1.00 90.25 216 ASN A C 1
ATOM 1724 O O . ASN A 1 216 ? 21.415 -18.611 2.864 1.00 90.25 216 ASN A O 1
ATOM 1728 N N . PHE A 1 217 ? 19.248 -18.849 3.388 1.00 87.56 217 PHE A N 1
ATOM 1729 C CA . PHE A 1 217 ? 18.954 -17.416 3.344 1.00 87.56 217 PHE A CA 1
ATOM 1730 C C . PHE A 1 217 ? 19.739 -16.676 4.435 1.00 87.56 217 PHE A C 1
ATOM 1732 O O . PHE A 1 217 ? 19.724 -17.099 5.593 1.00 87.56 217 PHE A O 1
ATOM 1739 N N . ASP A 1 218 ? 20.421 -15.584 4.081 1.00 85.75 218 ASP A N 1
ATOM 1740 C CA . ASP A 1 218 ? 21.175 -14.786 5.051 1.00 85.75 218 ASP A CA 1
ATOM 1741 C C . ASP A 1 218 ? 20.253 -13.785 5.761 1.00 85.75 218 ASP A C 1
ATOM 1743 O O . ASP A 1 218 ? 20.086 -12.629 5.366 1.00 85.75 218 ASP A O 1
ATOM 1747 N N . TRP A 1 219 ? 19.630 -14.269 6.835 1.00 85.31 219 TRP A N 1
ATOM 1748 C CA . TRP A 1 219 ? 18.729 -13.497 7.689 1.00 85.31 219 TRP A CA 1
ATOM 1749 C C . TRP A 1 219 ? 19.407 -12.307 8.375 1.00 85.31 219 TRP A C 1
ATOM 1751 O O . TRP A 1 219 ? 18.719 -11.362 8.759 1.00 85.31 219 TRP A O 1
ATOM 1761 N N . HIS A 1 220 ? 20.730 -12.344 8.544 1.00 83.44 220 HIS A N 1
ATOM 1762 C CA . HIS A 1 220 ? 21.479 -11.292 9.221 1.00 83.44 220 HIS A CA 1
ATOM 1763 C C . HIS A 1 220 ? 21.896 -10.185 8.256 1.00 83.44 220 HIS A C 1
ATOM 1765 O O . HIS A 1 220 ? 21.761 -9.011 8.593 1.00 83.44 220 HIS A O 1
ATOM 1771 N N . GLU A 1 221 ? 22.371 -10.542 7.062 1.00 79.69 221 GLU A N 1
ATOM 1772 C CA . GLU A 1 221 ? 22.765 -9.568 6.042 1.00 79.69 221 GLU A CA 1
ATOM 1773 C C . GLU A 1 221 ? 21.552 -8.811 5.495 1.00 79.69 221 GLU A C 1
ATOM 1775 O O . GLU A 1 221 ? 21.565 -7.582 5.447 1.00 79.69 221 GLU A O 1
ATOM 1780 N N . LEU A 1 222 ? 20.482 -9.527 5.135 1.00 80.88 222 LEU A N 1
ATOM 1781 C CA . LEU A 1 222 ? 19.293 -8.906 4.547 1.00 80.88 222 LEU A CA 1
ATOM 1782 C C . LEU A 1 222 ? 18.341 -8.322 5.595 1.00 80.88 222 LEU A C 1
ATOM 1784 O O . LEU A 1 222 ? 17.567 -7.428 5.266 1.00 80.88 222 LEU A O 1
ATOM 1788 N N . SER A 1 223 ? 18.385 -8.798 6.845 1.00 84.12 223 SER A N 1
ATOM 1789 C CA . SER A 1 223 ? 17.580 -8.278 7.966 1.00 84.12 223 SER A CA 1
ATOM 1790 C C . SER A 1 223 ? 16.119 -7.962 7.581 1.00 84.12 223 SER A C 1
ATOM 1792 O O . SER A 1 223 ? 15.672 -6.814 7.695 1.00 84.12 223 SER A O 1
ATOM 1794 N N . PRO A 1 224 ? 15.357 -8.959 7.079 1.00 90.62 224 PRO A N 1
ATOM 1795 C CA . PRO A 1 224 ? 14.009 -8.720 6.591 1.00 90.62 224 PRO A CA 1
ATOM 1796 C C . PRO A 1 224 ? 13.088 -8.242 7.718 1.00 90.62 224 PRO A C 1
ATOM 1798 O O . PRO A 1 224 ? 13.153 -8.712 8.858 1.00 90.62 224 PRO A O 1
ATOM 1801 N N . HIS A 1 225 ? 12.182 -7.331 7.393 1.00 89.44 225 HIS A N 1
ATOM 1802 C CA . HIS A 1 225 ? 11.215 -6.777 8.324 1.00 89.44 225 HIS A CA 1
ATOM 1803 C C . HIS A 1 225 ? 9.862 -6.545 7.650 1.00 89.44 225 HIS A C 1
ATOM 1805 O O . HIS A 1 225 ? 9.771 -6.192 6.479 1.00 89.44 225 HIS A O 1
ATOM 1811 N N . PHE A 1 226 ? 8.790 -6.752 8.408 1.00 92.19 226 PHE A N 1
ATOM 1812 C CA . PHE A 1 226 ? 7.439 -6.383 8.020 1.00 92.19 226 PHE A CA 1
ATOM 1813 C C . PHE A 1 226 ? 7.280 -4.871 8.046 1.00 92.19 226 PHE A C 1
ATOM 1815 O O . PHE A 1 226 ? 7.643 -4.230 9.030 1.00 92.19 226 PHE A O 1
ATOM 1822 N N . VAL A 1 227 ? 6.672 -4.332 6.999 1.00 90.44 227 VAL A N 1
ATOM 1823 C CA . VAL A 1 227 ? 6.330 -2.925 6.846 1.00 90.44 227 VAL A CA 1
ATOM 1824 C C . VAL A 1 227 ? 4.830 -2.805 6.660 1.00 90.44 227 VAL A C 1
ATOM 1826 O O . VAL A 1 227 ? 4.282 -3.312 5.683 1.00 90.44 227 VAL A O 1
ATOM 1829 N N . ILE A 1 228 ? 4.145 -2.133 7.586 1.00 91.19 228 ILE A N 1
ATOM 1830 C CA . ILE A 1 228 ? 2.712 -1.854 7.425 1.00 91.19 228 ILE A CA 1
ATOM 1831 C C . ILE A 1 228 ? 2.555 -0.665 6.478 1.00 91.19 228 ILE A C 1
ATOM 1833 O O . ILE A 1 228 ? 2.850 0.474 6.837 1.00 91.19 228 ILE A O 1
ATOM 1837 N N . THR A 1 229 ? 2.063 -0.927 5.269 1.00 88.94 229 THR A N 1
ATOM 1838 C CA . THR A 1 229 ? 1.907 0.083 4.211 1.00 88.94 229 THR A CA 1
ATOM 1839 C C . THR A 1 229 ? 0.513 0.703 4.195 1.00 88.94 229 THR A C 1
ATOM 1841 O O . THR A 1 229 ? 0.345 1.835 3.742 1.00 88.94 229 THR A O 1
ATOM 1844 N N . LYS A 1 230 ? -0.499 0.007 4.733 1.00 90.00 230 LYS A N 1
ATOM 1845 C CA . LYS A 1 230 ? -1.872 0.521 4.841 1.00 90.00 230 LYS A CA 1
ATOM 1846 C C . LYS A 1 230 ? -2.623 -0.106 6.018 1.00 90.00 230 LYS A C 1
ATOM 1848 O O . LYS A 1 230 ? -2.470 -1.295 6.293 1.00 90.00 230 LYS A O 1
ATOM 1853 N N . ILE A 1 231 ? -3.482 0.682 6.665 1.00 88.38 231 ILE A N 1
ATOM 1854 C CA . ILE A 1 231 ? -4.439 0.218 7.684 1.00 88.38 231 ILE A CA 1
ATOM 1855 C C . ILE A 1 231 ? -5.837 0.652 7.250 1.00 88.38 231 ILE A C 1
ATOM 1857 O O . ILE A 1 231 ? -6.155 1.842 7.258 1.00 88.38 231 ILE A O 1
ATOM 1861 N N . GLY A 1 232 ? -6.676 -0.299 6.839 1.00 85.12 232 GLY A N 1
ATOM 1862 C CA . GLY A 1 232 ? -7.968 -0.002 6.223 1.00 85.12 232 GLY A CA 1
ATOM 1863 C C . GLY A 1 232 ? -7.783 0.888 4.993 1.00 85.12 232 GLY A C 1
ATOM 1864 O O . GLY A 1 232 ? -7.208 0.453 3.996 1.00 85.12 232 GLY A O 1
ATOM 1865 N N . ASP A 1 233 ? -8.230 2.142 5.076 1.00 81.25 233 ASP A N 1
ATOM 1866 C CA . ASP A 1 233 ? -8.074 3.156 4.024 1.00 81.25 233 ASP A CA 1
ATOM 1867 C C . ASP A 1 233 ? -6.910 4.129 4.229 1.00 81.25 233 ASP A C 1
ATOM 1869 O O . ASP A 1 233 ? -6.598 4.901 3.318 1.00 81.25 233 ASP A O 1
ATOM 1873 N N . LEU A 1 234 ? -6.244 4.089 5.385 1.00 82.94 234 LEU A N 1
ATOM 1874 C CA . LEU A 1 234 ? -5.093 4.940 5.651 1.00 82.94 234 LEU A CA 1
ATOM 1875 C C . LEU A 1 234 ? -3.850 4.383 4.951 1.00 82.94 234 LEU A C 1
ATOM 1877 O O . LEU A 1 234 ? -3.357 3.325 5.327 1.00 82.94 234 LEU A O 1
ATOM 1881 N N . ASP A 1 235 ? -3.335 5.124 3.973 1.00 83.44 235 ASP A N 1
ATOM 1882 C CA . ASP A 1 235 ? -2.092 4.824 3.256 1.00 83.44 235 ASP A CA 1
ATOM 1883 C C . ASP A 1 235 ? -0.877 5.400 3.999 1.00 83.44 235 ASP A C 1
ATOM 1885 O O . ASP A 1 235 ? -0.733 6.619 4.097 1.00 83.44 235 ASP A O 1
ATOM 1889 N N . LEU A 1 236 ? -0.016 4.521 4.518 1.00 83.75 236 LEU A N 1
ATOM 1890 C CA . LEU A 1 236 ? 1.216 4.856 5.242 1.00 83.75 236 LEU A CA 1
ATOM 1891 C C . LEU A 1 236 ? 2.447 4.919 4.322 1.00 83.75 236 LEU A C 1
ATOM 1893 O O . LEU A 1 236 ? 3.498 5.415 4.733 1.00 83.75 236 LEU A O 1
ATOM 1897 N N . THR A 1 237 ? 2.316 4.481 3.066 1.00 81.31 237 THR A N 1
ATOM 1898 C CA . THR A 1 237 ? 3.401 4.437 2.073 1.00 81.31 237 THR A CA 1
ATOM 1899 C C . THR A 1 237 ? 4.139 5.770 1.891 1.00 81.31 237 THR A C 1
ATOM 1901 O O . THR A 1 237 ? 5.355 5.744 1.714 1.00 81.31 237 THR A O 1
ATOM 1904 N N . PRO A 1 238 ? 3.482 6.952 1.915 1.00 75.62 238 PRO A N 1
ATOM 1905 C CA . PRO A 1 238 ? 4.201 8.218 1.789 1.00 75.62 238 PRO A CA 1
ATOM 1906 C C . PRO A 1 238 ? 5.242 8.435 2.889 1.00 75.62 238 PRO A C 1
ATOM 1908 O O . PRO A 1 238 ? 6.298 8.978 2.605 1.00 75.62 238 PRO A O 1
ATOM 1911 N N . ILE A 1 239 ? 4.969 7.998 4.120 1.00 71.50 239 ILE A N 1
ATOM 1912 C CA . ILE A 1 239 ? 5.909 8.152 5.238 1.00 71.50 239 ILE A CA 1
ATOM 1913 C C . ILE A 1 239 ? 7.071 7.167 5.079 1.00 71.50 239 ILE A C 1
ATOM 1915 O O . ILE A 1 239 ? 8.230 7.538 5.227 1.00 71.50 239 ILE A O 1
ATOM 1919 N N . GLU A 1 240 ? 6.758 5.926 4.712 1.00 70.25 240 GLU A N 1
ATOM 1920 C CA . GLU A 1 240 ? 7.728 4.855 4.468 1.00 70.25 240 GLU A CA 1
ATOM 1921 C C . GLU A 1 240 ? 8.724 5.199 3.348 1.00 70.25 240 GLU A C 1
ATOM 1923 O O . GLU A 1 240 ? 9.933 5.052 3.521 1.00 70.25 240 GLU A O 1
ATOM 1928 N N . LYS A 1 241 ? 8.237 5.740 2.227 1.00 71.50 241 LYS A N 1
ATOM 1929 C CA . LYS A 1 241 ? 9.097 6.097 1.092 1.00 71.50 241 LYS A CA 1
ATOM 1930 C C . LYS A 1 241 ? 10.009 7.264 1.405 1.00 71.50 241 LYS A C 1
ATOM 1932 O O . LYS A 1 241 ? 11.195 7.205 1.101 1.00 71.50 241 LYS A O 1
ATOM 1937 N N . THR A 1 242 ? 9.479 8.303 2.040 1.00 66.31 242 THR A N 1
ATOM 1938 C CA . THR A 1 242 ? 10.300 9.451 2.421 1.00 66.31 242 THR A CA 1
ATOM 1939 C C . THR A 1 242 ? 11.349 9.071 3.467 1.00 66.31 242 THR A C 1
ATOM 1941 O O . THR A 1 242 ? 12.464 9.582 3.447 1.00 66.31 242 THR A O 1
ATOM 1944 N N . ALA A 1 243 ? 11.038 8.108 4.336 1.00 62.28 243 ALA A N 1
ATOM 1945 C CA . ALA A 1 243 ? 11.998 7.557 5.282 1.00 62.28 243 ALA A CA 1
ATOM 1946 C C . ALA A 1 243 ? 13.197 6.874 4.609 1.00 62.28 243 ALA A C 1
ATOM 1948 O O . ALA A 1 243 ? 14.325 7.025 5.073 1.00 62.28 243 ALA A O 1
ATOM 1949 N N . LEU A 1 244 ? 12.976 6.147 3.510 1.00 62.28 244 LEU A N 1
ATOM 1950 C CA . LEU A 1 244 ? 14.052 5.527 2.727 1.00 62.28 244 LEU A CA 1
ATOM 1951 C C . LEU A 1 244 ? 14.947 6.547 2.014 1.00 62.28 244 LEU A C 1
ATOM 1953 O O . LEU A 1 244 ? 16.091 6.232 1.698 1.00 62.28 244 LEU A O 1
ATOM 1957 N N . GLU A 1 245 ? 14.451 7.759 1.773 1.00 65.44 245 GLU A N 1
ATOM 1958 C CA . GLU A 1 245 ? 15.205 8.841 1.132 1.00 65.44 245 GLU A CA 1
ATOM 1959 C C . GLU A 1 245 ? 16.042 9.657 2.142 1.00 65.44 245 GLU A C 1
ATOM 1961 O O . GLU A 1 245 ? 16.850 10.486 1.727 1.00 65.44 245 GLU A O 1
ATOM 1966 N N . TRP A 1 246 ? 15.908 9.379 3.452 1.00 59.91 246 TRP A N 1
ATOM 1967 C CA . TRP A 1 246 ? 16.623 10.042 4.561 1.00 59.91 246 TRP A CA 1
ATOM 1968 C C . TRP A 1 246 ? 16.475 11.576 4.559 1.00 59.91 246 TRP A C 1
ATOM 1970 O O . TRP A 1 246 ? 17.329 12.292 5.085 1.00 59.91 246 TRP A O 1
ATOM 1980 N N . ASP A 1 247 ? 15.380 12.089 3.992 1.00 70.12 247 ASP A N 1
ATOM 1981 C CA . ASP A 1 247 ? 15.032 13.508 4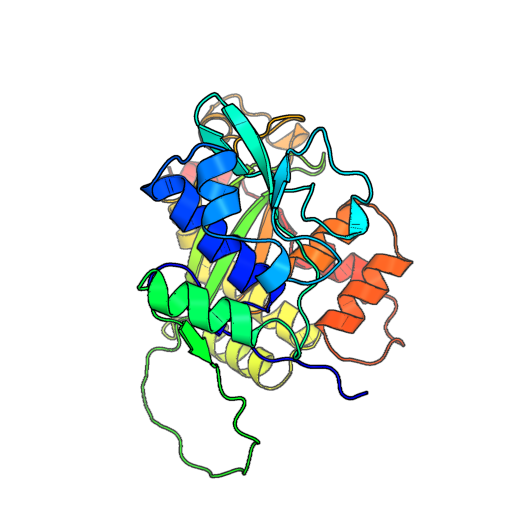.035 1.00 70.12 247 ASP A CA 1
ATOM 1982 C C . ASP A 1 247 ? 14.115 13.774 5.236 1.00 70.12 247 ASP A C 1
ATOM 1984 O O . ASP A 1 247 ? 12.908 13.521 5.212 1.00 70.12 247 ASP A O 1
ATOM 1988 N N . GLU A 1 248 ? 14.715 14.246 6.328 1.00 66.88 248 GLU A N 1
ATOM 1989 C CA . GLU A 1 248 ? 14.021 14.499 7.592 1.00 66.88 248 GLU A CA 1
ATOM 1990 C C . GLU A 1 248 ? 12.907 15.554 7.444 1.00 66.88 248 GLU A C 1
ATOM 1992 O O . GLU A 1 248 ? 11.852 15.425 8.069 1.00 66.88 248 GLU A O 1
ATOM 1997 N N . GLU A 1 249 ? 13.085 16.562 6.582 1.00 72.19 249 GLU A N 1
ATOM 1998 C CA . GLU A 1 249 ? 12.107 17.639 6.389 1.00 72.19 249 GLU A CA 1
ATOM 1999 C C . GLU A 1 249 ? 10.873 17.134 5.629 1.00 72.19 249 GLU A C 1
ATOM 2001 O O . GLU A 1 249 ? 9.733 17.351 6.064 1.00 72.19 249 GLU A O 1
ATOM 2006 N N . ASP A 1 250 ? 11.085 16.399 4.536 1.00 73.56 250 ASP A N 1
ATOM 2007 C CA . ASP A 1 250 ? 9.987 15.795 3.784 1.00 73.56 250 ASP A CA 1
ATOM 2008 C C . ASP A 1 250 ? 9.283 14.698 4.600 1.00 73.56 250 ASP A C 1
ATOM 2010 O O . ASP A 1 250 ? 8.063 14.530 4.486 1.00 73.56 250 ASP A O 1
ATOM 2014 N N . LEU A 1 251 ? 10.005 13.971 5.461 1.00 70.75 251 LEU A N 1
ATOM 2015 C CA . LEU A 1 251 ? 9.436 12.932 6.320 1.00 70.75 251 LEU A CA 1
ATOM 2016 C C . LEU A 1 251 ? 8.536 13.532 7.405 1.00 70.75 251 LEU A C 1
ATOM 2018 O O . LEU A 1 251 ? 7.414 13.057 7.622 1.00 70.75 251 LEU A O 1
ATOM 2022 N N . ILE A 1 252 ? 8.990 14.608 8.055 1.00 70.62 252 ILE A N 1
ATOM 2023 C CA . ILE A 1 252 ? 8.179 15.381 9.003 1.00 70.62 252 ILE A CA 1
ATOM 2024 C C . ILE A 1 252 ? 6.924 15.894 8.299 1.00 70.62 252 ILE A C 1
ATOM 2026 O O . ILE A 1 252 ? 5.816 15.754 8.821 1.00 70.62 252 ILE A O 1
ATOM 2030 N N . LYS A 1 253 ? 7.065 16.435 7.088 1.00 76.31 253 LYS A N 1
ATOM 2031 C CA . LYS A 1 253 ? 5.938 16.947 6.308 1.00 76.31 253 LYS A CA 1
ATOM 2032 C C . LYS A 1 253 ? 4.936 15.855 5.940 1.00 76.31 253 LYS A C 1
ATOM 2034 O O . LYS A 1 253 ? 3.741 16.058 6.147 1.00 76.31 253 LYS A O 1
ATOM 2039 N N . ALA A 1 254 ? 5.396 14.700 5.457 1.00 72.75 254 ALA A N 1
ATOM 2040 C CA . ALA A 1 254 ? 4.537 13.555 5.151 1.00 72.75 254 ALA A CA 1
ATOM 2041 C C . ALA A 1 254 ? 3.780 13.075 6.401 1.00 72.75 254 ALA A C 1
ATOM 2043 O O . ALA A 1 254 ? 2.574 12.825 6.349 1.00 72.75 254 ALA A O 1
ATOM 2044 N N . THR A 1 255 ? 4.466 13.028 7.545 1.00 72.12 255 THR A N 1
ATOM 2045 C CA . THR A 1 255 ? 3.891 12.627 8.837 1.00 72.12 255 THR A CA 1
ATOM 2046 C C . THR A 1 255 ? 2.841 13.628 9.329 1.00 72.12 255 THR A C 1
ATOM 2048 O O . THR A 1 255 ? 1.746 13.236 9.733 1.00 72.12 255 THR A O 1
ATOM 2051 N N . VAL A 1 256 ? 3.123 14.932 9.246 1.00 72.19 256 VAL A N 1
ATOM 2052 C CA . VAL A 1 256 ? 2.186 16.009 9.613 1.00 72.19 256 VAL A CA 1
ATOM 2053 C C . VAL A 1 256 ? 0.959 16.018 8.701 1.00 72.19 256 VAL A C 1
ATOM 2055 O O . VAL A 1 256 ? -0.169 16.150 9.184 1.00 72.19 256 VAL A O 1
ATOM 2058 N N . GLU A 1 257 ? 1.153 15.852 7.389 1.00 75.69 257 GLU A N 1
ATOM 2059 C CA . GLU A 1 257 ? 0.057 15.769 6.418 1.00 75.69 257 GLU A CA 1
ATOM 2060 C C . GLU A 1 257 ? -0.866 14.577 6.705 1.00 75.69 257 GLU A C 1
ATOM 2062 O O . GLU A 1 257 ? -2.091 14.714 6.619 1.00 75.69 257 GLU A O 1
ATOM 2067 N N . LEU A 1 258 ? -0.293 13.434 7.090 1.00 72.56 258 LEU A N 1
ATOM 2068 C CA . LEU A 1 258 ? -1.032 12.212 7.387 1.00 72.56 258 LEU A CA 1
ATOM 2069 C C . LEU A 1 258 ? -1.779 12.283 8.729 1.00 72.56 258 LEU A C 1
ATOM 2071 O O . LEU A 1 258 ? -2.966 11.961 8.788 1.00 72.56 258 LEU A O 1
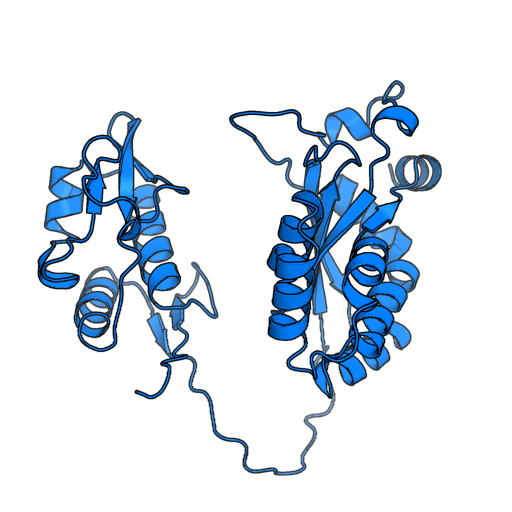ATOM 2075 N N . LEU A 1 259 ? -1.120 12.757 9.792 1.00 70.19 259 LEU A N 1
ATOM 2076 C CA . LEU A 1 259 ? -1.697 12.828 11.141 1.00 70.19 259 LEU A CA 1
ATOM 2077 C C . LEU A 1 259 ? -2.590 14.060 11.365 1.00 70.19 259 LEU A C 1
ATOM 2079 O O . LEU A 1 259 ? -3.269 14.140 12.385 1.00 70.19 259 LEU A O 1
ATOM 2083 N N . LYS A 1 260 ? -2.619 15.029 10.436 1.00 65.94 260 LYS A N 1
ATOM 2084 C CA . LYS A 1 260 ? -3.430 16.265 10.524 1.00 65.94 260 LYS A CA 1
ATOM 2085 C C . LYS A 1 260 ? -3.252 17.020 11.859 1.00 65.94 260 LYS A C 1
ATOM 2087 O O . LYS A 1 260 ? -4.199 17.626 12.365 1.00 65.94 260 LYS A O 1
ATOM 2092 N N . LYS A 1 261 ? -2.051 16.967 12.442 1.00 58.38 261 LYS A N 1
ATOM 2093 C CA . LYS A 1 261 ? -1.703 17.502 13.773 1.00 58.38 261 LYS A CA 1
ATOM 2094 C C . LYS A 1 261 ? -0.573 18.532 13.687 1.00 58.38 261 LYS A C 1
ATOM 2096 O O . LYS A 1 261 ? 0.065 18.679 12.652 1.00 58.38 261 LYS A O 1
ATOM 2101 N N . ASP A 1 262 ? -0.384 19.283 14.771 1.00 51.97 262 ASP A N 1
ATOM 2102 C CA . ASP A 1 262 ? 0.554 20.407 14.855 1.00 51.97 262 ASP A CA 1
ATOM 2103 C C . ASP A 1 262 ? 2.022 19.972 14.657 1.00 51.97 262 ASP A C 1
ATOM 2105 O O . ASP A 1 262 ? 2.490 18.988 15.224 1.00 51.97 262 ASP A O 1
ATOM 2109 N N . THR A 1 263 ? 2.737 20.767 13.863 1.00 50.56 263 THR A N 1
ATOM 2110 C CA . THR A 1 263 ? 4.149 20.695 13.452 1.00 50.56 263 THR A CA 1
ATOM 2111 C C . THR A 1 263 ? 5.193 20.748 14.574 1.00 50.56 263 THR A C 1
ATOM 2113 O O . THR A 1 263 ? 6.384 20.640 14.300 1.00 50.56 263 THR A O 1
ATOM 2116 N N . SER A 1 264 ? 4.791 20.933 15.832 1.00 49.00 264 SER A N 1
ATOM 2117 C CA . SER A 1 264 ? 5.718 21.111 16.960 1.00 49.00 264 SER A CA 1
ATOM 2118 C C . SER A 1 264 ? 6.398 19.824 17.445 1.00 49.00 264 SER A C 1
ATOM 2120 O O . SER A 1 264 ? 7.234 19.887 18.348 1.00 49.00 264 SER A O 1
ATOM 2122 N N . ILE A 1 265 ? 6.080 18.662 16.862 1.00 53.22 265 ILE A N 1
ATOM 2123 C CA . ILE A 1 265 ? 6.523 17.362 17.375 1.00 53.22 265 ILE A CA 1
ATOM 2124 C C . ILE A 1 265 ? 7.532 16.716 16.421 1.00 53.22 265 ILE A C 1
ATOM 2126 O O . ILE A 1 265 ? 7.236 15.811 15.646 1.00 53.22 265 ILE A O 1
ATOM 2130 N N . VAL A 1 266 ? 8.751 17.246 16.496 1.00 49.41 266 VAL A N 1
ATOM 2131 C CA . VAL A 1 266 ? 9.893 16.965 15.610 1.00 49.41 266 VAL A CA 1
ATOM 2132 C C . VAL A 1 266 ? 10.405 15.515 15.724 1.00 49.41 266 VAL A C 1
ATOM 2134 O O . VAL A 1 266 ? 10.993 15.000 14.783 1.00 49.41 266 VAL A O 1
ATOM 2137 N N . ASN A 1 267 ? 10.112 14.802 16.820 1.00 55.28 267 ASN A N 1
ATOM 2138 C CA . ASN A 1 267 ? 10.661 13.458 17.072 1.00 55.28 267 ASN A CA 1
ATOM 2139 C C . ASN A 1 267 ? 9.847 12.293 16.478 1.00 55.28 267 ASN A C 1
ATOM 2141 O O . ASN A 1 267 ? 10.302 11.155 16.530 1.00 55.28 267 ASN A O 1
ATOM 2145 N N . TYR A 1 268 ? 8.660 12.530 15.909 1.00 57.28 268 TYR A N 1
ATOM 2146 C CA . TYR A 1 268 ? 7.813 11.415 15.470 1.00 57.28 268 TYR A CA 1
ATOM 2147 C C . TYR A 1 268 ? 8.300 10.718 14.212 1.00 57.28 268 TYR A C 1
ATOM 2149 O O . TYR A 1 268 ? 8.047 9.537 14.064 1.00 57.28 268 TYR A O 1
ATOM 2157 N N . ALA A 1 269 ? 8.996 11.414 13.323 1.00 57.59 269 ALA A N 1
ATOM 2158 C CA . ALA A 1 269 ? 9.412 10.886 12.032 1.00 57.59 269 ALA A CA 1
ATOM 2159 C C . ALA A 1 269 ? 10.278 9.612 12.156 1.00 57.59 269 ALA A C 1
ATOM 2161 O O . ALA A 1 269 ? 9.930 8.565 11.612 1.00 57.59 269 ALA A O 1
ATOM 2162 N N . SER A 1 270 ? 11.365 9.679 12.930 1.00 58.84 270 SER A N 1
ATOM 2163 C CA . SER A 1 270 ? 12.262 8.538 13.172 1.00 58.84 270 SER A CA 1
ATOM 2164 C C . SER A 1 270 ? 11.585 7.430 13.985 1.00 58.84 270 SER A C 1
ATOM 2166 O O . SER A 1 270 ? 11.644 6.250 13.625 1.00 58.84 270 SER A O 1
ATOM 2168 N N . ASP A 1 271 ? 10.849 7.807 15.036 1.00 62.78 271 ASP A N 1
ATOM 2169 C CA . ASP A 1 271 ? 10.127 6.840 15.860 1.00 62.78 271 ASP A CA 1
ATOM 2170 C C . ASP A 1 271 ? 9.048 6.102 15.052 1.00 62.78 271 ASP A C 1
ATOM 2172 O O . ASP A 1 271 ? 8.846 4.904 15.236 1.00 62.78 271 ASP A O 1
ATOM 2176 N N . PHE A 1 272 ? 8.393 6.781 14.112 1.00 65.31 272 PHE A N 1
ATOM 2177 C CA . PHE A 1 272 ? 7.365 6.213 13.248 1.00 65.31 272 PHE A CA 1
ATOM 2178 C C . PHE A 1 272 ? 7.939 5.164 12.298 1.00 65.31 272 PHE A C 1
ATOM 2180 O O . PHE A 1 272 ? 7.338 4.107 12.131 1.00 65.31 272 PHE A O 1
ATOM 2187 N N . ILE A 1 273 ? 9.124 5.402 11.723 1.00 65.25 273 ILE A N 1
ATOM 2188 C CA . ILE A 1 273 ? 9.817 4.414 10.880 1.00 65.25 273 ILE A CA 1
ATOM 2189 C C . ILE A 1 273 ? 10.047 3.124 11.661 1.00 65.25 273 ILE A C 1
ATOM 2191 O O . ILE A 1 273 ? 9.688 2.044 11.194 1.00 65.25 273 ILE A O 1
ATOM 2195 N N . SER A 1 274 ? 10.586 3.240 12.878 1.00 64.06 274 SER A N 1
ATOM 2196 C CA . SER A 1 274 ? 10.825 2.085 13.753 1.00 64.06 274 SER A CA 1
ATOM 2197 C C . SER A 1 274 ? 9.541 1.345 14.153 1.00 64.06 274 SER A C 1
ATOM 2199 O O . SER A 1 274 ? 9.596 0.205 14.597 1.00 64.06 274 SER A O 1
ATOM 2201 N N . GLN A 1 275 ? 8.384 1.994 14.009 1.00 65.50 275 GLN A N 1
ATOM 2202 C CA . GLN A 1 275 ? 7.078 1.479 14.413 1.00 65.50 275 GLN A CA 1
ATOM 2203 C C . GLN A 1 275 ? 6.223 0.983 13.270 1.00 65.50 275 GLN A C 1
ATOM 2205 O O . GLN A 1 275 ? 5.188 0.396 13.535 1.00 65.50 275 GLN A O 1
ATOM 2210 N N . VAL A 1 276 ? 6.586 1.237 12.019 1.00 71.12 276 VAL A N 1
ATOM 2211 C CA . VAL A 1 276 ? 5.978 0.530 10.889 1.00 71.12 276 VAL A CA 1
ATOM 2212 C C . VAL A 1 276 ? 6.840 -0.645 10.455 1.00 71.12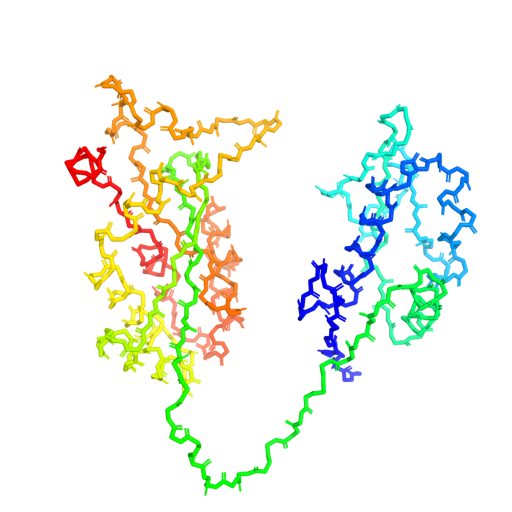 276 VAL A C 1
ATOM 2214 O O . VAL A 1 276 ? 6.309 -1.530 9.794 1.00 71.12 276 VAL A O 1
ATOM 2217 N N . ARG A 1 277 ? 8.120 -0.677 10.862 1.00 76.44 277 ARG A N 1
ATOM 2218 C CA . ARG A 1 277 ? 9.095 -1.736 10.580 1.00 76.44 277 ARG A CA 1
ATOM 2219 C C . ARG A 1 277 ? 9.231 -2.699 11.755 1.00 76.44 277 ARG A C 1
ATOM 2221 O O . ARG A 1 277 ? 9.636 -2.306 12.843 1.00 76.44 277 ARG A O 1
ATOM 2228 N N . TYR A 1 278 ? 8.959 -3.976 11.521 1.00 83.94 278 TYR A N 1
ATOM 2229 C CA . TYR A 1 278 ? 9.068 -5.024 12.534 1.00 83.94 278 TYR A CA 1
ATOM 2230 C C . TYR A 1 278 ? 9.897 -6.181 12.033 1.00 83.94 278 TYR A C 1
ATOM 2232 O O . TYR A 1 278 ? 9.543 -6.799 11.035 1.00 83.94 278 TYR A O 1
ATOM 2240 N N . SER A 1 279 ? 10.967 -6.512 12.751 1.00 83.94 279 SER A N 1
ATOM 2241 C CA . SER A 1 279 ? 11.862 -7.598 12.363 1.00 83.94 279 SER A CA 1
ATOM 2242 C C . SER A 1 279 ? 11.098 -8.897 12.110 1.00 83.94 279 SER A C 1
ATOM 2244 O O . SER A 1 279 ? 10.338 -9.381 12.958 1.00 83.94 279 SER A O 1
ATOM 2246 N N . LEU A 1 280 ? 11.326 -9.464 10.931 1.00 89.75 280 LEU A N 1
ATOM 2247 C CA . LEU A 1 280 ? 10.824 -10.768 10.547 1.00 89.75 280 LEU A CA 1
ATOM 2248 C C . LEU A 1 280 ? 11.727 -11.808 11.216 1.00 89.75 280 LEU A C 1
ATOM 2250 O O . LEU A 1 280 ? 12.928 -11.866 10.970 1.00 89.75 280 LEU A O 1
ATOM 2254 N N . SER A 1 281 ? 11.166 -12.604 12.125 1.00 90.62 281 SER A N 1
ATOM 2255 C CA . SER A 1 281 ? 11.940 -13.578 12.898 1.00 90.62 281 SER A CA 1
ATOM 2256 C C . SER A 1 281 ? 12.108 -14.873 12.112 1.00 90.62 281 SER A C 1
ATOM 2258 O O . SER A 1 281 ? 11.115 -15.527 11.794 1.00 90.62 281 SER A O 1
ATOM 2260 N N . GLU A 1 282 ? 13.359 -15.277 11.879 1.00 90.12 282 GLU A N 1
ATOM 2261 C CA . GLU A 1 282 ? 13.704 -16.564 11.262 1.00 90.12 282 GLU A CA 1
ATOM 2262 C C . GLU A 1 282 ? 13.044 -17.738 11.996 1.00 90.12 282 GLU A C 1
ATOM 2264 O O . GLU A 1 282 ? 12.420 -18.596 11.377 1.00 90.12 282 GLU A O 1
ATOM 2269 N N . GLU A 1 283 ? 13.145 -17.768 13.327 1.00 92.25 283 GLU A N 1
ATOM 2270 C CA . GLU A 1 283 ? 12.569 -18.832 14.153 1.00 92.25 283 GLU A CA 1
ATOM 2271 C C . GLU A 1 283 ? 11.047 -18.913 13.978 1.00 92.25 283 GLU A C 1
ATOM 2273 O O . GLU A 1 283 ? 10.501 -19.987 13.726 1.00 92.25 283 GLU A O 1
ATOM 2278 N N . LYS A 1 284 ? 10.351 -17.773 14.066 1.00 91.06 284 LYS A N 1
ATOM 2279 C CA . LYS A 1 284 ? 8.892 -17.733 13.907 1.00 91.06 284 LYS A CA 1
ATOM 2280 C C . LYS A 1 284 ? 8.459 -18.076 12.488 1.00 91.06 284 LYS A C 1
ATOM 2282 O O . LYS A 1 284 ? 7.466 -18.777 12.325 1.00 91.06 284 LYS A O 1
ATOM 2287 N N . PHE A 1 285 ? 9.210 -17.622 11.486 1.00 91.44 285 PHE A N 1
ATOM 2288 C CA . PHE A 1 285 ? 8.968 -17.970 10.093 1.00 91.44 285 PHE A CA 1
ATOM 2289 C C . PHE A 1 285 ? 9.105 -19.479 9.879 1.00 91.44 285 PHE A C 1
ATOM 2291 O O . PHE A 1 285 ? 8.185 -20.103 9.361 1.00 91.44 285 PHE A O 1
ATOM 2298 N N . LYS A 1 286 ? 10.194 -20.089 10.363 1.00 90.19 286 LYS A N 1
ATOM 2299 C CA . LYS A 1 286 ? 10.416 -21.541 10.279 1.00 90.19 286 LYS A CA 1
ATOM 2300 C C . LYS A 1 286 ? 9.353 -22.348 11.018 1.00 90.19 286 LYS A C 1
ATOM 2302 O O . LYS A 1 286 ? 8.951 -23.392 10.523 1.00 90.19 286 LYS A O 1
ATOM 2307 N N . ASN A 1 287 ? 8.881 -21.865 12.165 1.00 90.50 287 ASN A N 1
ATOM 2308 C CA . ASN A 1 287 ? 7.803 -22.511 12.919 1.00 90.50 287 ASN A CA 1
ATOM 2309 C C . ASN A 1 287 ? 6.434 -22.431 12.219 1.00 90.50 287 ASN A C 1
ATOM 2311 O O . ASN A 1 287 ? 5.529 -23.175 12.590 1.00 90.50 287 ASN A O 1
ATOM 2315 N N . ALA A 1 288 ? 6.263 -21.517 11.260 1.00 89.00 288 ALA A N 1
ATOM 2316 C CA . ALA A 1 288 ? 5.017 -21.318 10.525 1.00 89.00 288 ALA A CA 1
ATOM 2317 C C . ALA A 1 288 ? 4.978 -22.021 9.150 1.00 89.00 288 ALA A C 1
ATOM 2319 O O . ALA A 1 288 ? 3.910 -22.035 8.532 1.00 89.00 288 ALA A O 1
ATOM 2320 N N . LEU A 1 289 ? 6.111 -22.563 8.673 1.00 85.88 289 LEU A N 1
ATOM 2321 C CA . LEU A 1 289 ? 6.217 -23.381 7.451 1.00 85.88 289 LEU A CA 1
ATOM 2322 C C . LEU A 1 289 ? 5.581 -24.764 7.632 1.00 85.88 289 LEU A C 1
ATOM 2324 O O . LEU A 1 289 ? 4.945 -25.222 6.655 1.00 85.88 289 LEU A O 1
#

Secondary structure (DSSP, 8-state):
------EEEETTTEEEE-HHHHHHHHHHHHHHHH---HHHHHHHS-HHHH-TT-SEEEGGG-S-GGGB-TTSPEE-GGG-EEEEB----HHHHHHHHHHHHHTT--EEEE------------------EEEEEEEE-TT--EEEEEEEEE-TTSHHHHHHHHHHHH--SHHHHHHHHHHHHHHTHHHHHHHHHHH-B----SSS-B--HHHHT-TT--HHHH--EEEEEEETTEE-HHHHHHHHTT-HHHHHHHHHHHHT--TT-TTHHHHHHHHHEEE--HHHHHHH-